Protein AF-A0A6H5GZQ4-F1 (afdb_monomer_lite)

Foldseek 3Di:
DVLVVPDPAQVSSLVVVFPPQPQPPFDWDWGWDADPPGQIWIKIWTDHVPDIDIDTCSVVCVVLVHDDDDPDDPDPVVCVVVVLVVDPVNVVVCVLCVVVVVLCSVQVVVDPDPVSVVQSCLPLVNLCSQWLVNVVVVVVVVVVVVVVVVVPDDDPDPDDDDDDDDDDDDDPPPPDPVVVVVVVVVVVVVVPPPRDGGGDAKDWADPDPPWIKMAGGRHWHPDPVSTPDWDAPVVPPPDPPPDDPPPDDRTRPTDIGIDDDPPPVPDPDDDPPPVVVVVVVVVVVVVVVVPPDDDDDDDDDDDDDDDDDDDDDDDDDDDDDDDDDDPPPDDDDDDDDDDDDDDPDD

Sequence (346 aa):
MAANRLATDAKEWSSYLSRCNSGTGSNAWLAVAGGSGHPIDLWMVEQVPGVSNMRNMTTYWKEKGHLIVCGIPHSKEVWRQNGFLDKPFAKKAIEYVEPMIQTLREKVDDVDSLEALHSLMRDPLLVQKSRSDLQREIASHLAEMKNNTEKRTDPLDNSLDKENSVGIFQKPPLEGKSSQKIKDALVGLRKRSKKVHSGLIDLKIADDFRAFKGVAGPLYTEDAKKAIPPFSWSDIVDDATSNFHIGHPETWDFSLFQPTWVCASLCSCASPRSSYIKLLDNVWATLTGMFQEHDADGYATPKKHKKHKHKKHKKKKEVDVVSVIDPSKIKSTMVSSSTSVGNIEV

Organism: NCBI:txid355587

Radius of gyration: 31.32 Å; chains: 1; bounding box: 70×78×97 Å

Secondary structure (DSSP, 8-state):
-HHHHH-SSHHHHHHHHHTT--S-S--EEEEEEEETTEEEEEEEEEEETTEEEEEE-HHHHHHHS-----SS-S-HHHHHHTT-TT-HHHHHHHHHHHHHHHHHHHHGGG--SHHHHHHHHT-HHHHHHHBHHHHHHHHHHHHHHHHHHHTT-----------------PPPP---HHHHHHHHHHHHHHTT------B--EEEE-SSSS--EEEESS-----TTS-PPPEEGGG--S-TTS---TTS-SEE-PPPB-------TTS----TTSHHHHHHHHHHHHHHHTTSS-------PPPPPPPPPPPP-----------PPPGGG-----------------

Structure (mmCIF, N/CA/C/O backbone):
data_AF-A0A6H5GZQ4-F1
#
_entry.id   AF-A0A6H5GZQ4-F1
#
loop_
_atom_site.group_PDB
_atom_site.id
_atom_site.type_symbol
_atom_site.label_atom_id
_atom_site.label_alt_id
_atom_site.label_comp_id
_atom_site.label_asym_id
_atom_site.label_entity_id
_atom_site.label_seq_id
_atom_site.pdbx_PDB_ins_code
_atom_site.Cartn_x
_atom_site.Cartn_y
_atom_site.Cartn_z
_atom_site.occupancy
_atom_site.B_iso_or_equiv
_atom_site.auth_seq_id
_atom_site.auth_comp_id
_atom_site.auth_asym_id
_atom_site.auth_atom_id
_atom_site.pdbx_PDB_model_num
ATOM 1 N N . MET A 1 1 ? 3.237 -7.672 15.329 1.00 92.56 1 MET A N 1
ATOM 2 C CA . MET A 1 1 ? 2.796 -8.936 15.971 1.00 92.56 1 MET A CA 1
ATOM 3 C C . MET A 1 1 ? 2.169 -8.730 17.342 1.00 92.56 1 MET A C 1
ATOM 5 O O . MET A 1 1 ? 1.017 -9.105 17.485 1.00 92.56 1 MET A O 1
ATOM 9 N N . ALA A 1 2 ? 2.866 -8.153 18.332 1.00 96.38 2 ALA A N 1
ATOM 10 C CA . ALA A 1 2 ? 2.287 -7.940 19.668 1.00 96.38 2 ALA A CA 1
ATOM 11 C C . ALA A 1 2 ? 0.983 -7.118 19.621 1.00 96.38 2 ALA A C 1
ATOM 13 O O . ALA A 1 2 ? -0.031 -7.578 20.132 1.00 96.38 2 ALA A O 1
ATOM 14 N N . ALA A 1 3 ? 0.979 -5.985 18.906 1.00 97.19 3 ALA A N 1
ATOM 15 C CA . ALA A 1 3 ? -0.227 -5.179 18.686 1.00 97.19 3 ALA A CA 1
ATOM 16 C C . ALA A 1 3 ? -1.389 -6.001 18.089 1.00 97.19 3 ALA A C 1
ATOM 18 O O . ALA A 1 3 ? -2.476 -5.990 18.649 1.00 97.19 3 ALA A O 1
ATOM 19 N N . ASN A 1 4 ? -1.144 -6.806 17.041 1.00 96.19 4 ASN A N 1
ATOM 20 C CA . ASN A 1 4 ? -2.166 -7.675 16.424 1.00 96.19 4 ASN A CA 1
ATOM 21 C C . ASN A 1 4 ? -2.770 -8.708 17.392 1.00 96.19 4 ASN A C 1
ATOM 23 O O . ASN A 1 4 ? -3.853 -9.209 17.124 1.00 96.19 4 ASN A O 1
ATOM 27 N N . ARG A 1 5 ? -2.050 -9.097 18.453 1.00 96.88 5 ARG A N 1
ATOM 28 C CA . ARG A 1 5 ? -2.513 -10.109 19.418 1.00 96.88 5 ARG A CA 1
ATOM 29 C C . ARG A 1 5 ? -3.203 -9.513 20.639 1.00 96.88 5 ARG A C 1
ATOM 31 O O . ARG A 1 5 ? -4.013 -10.198 21.245 1.00 96.88 5 ARG A O 1
ATOM 38 N N . LEU A 1 6 ? -2.807 -8.30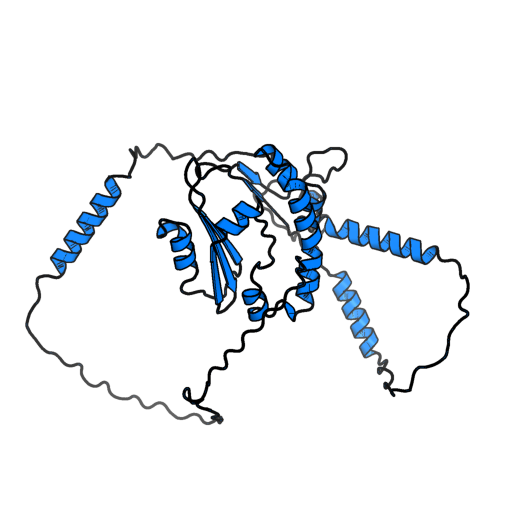7 21.038 1.00 97.06 6 LEU A N 1
ATOM 39 C CA . LEU A 1 6 ? -3.246 -7.686 22.289 1.00 97.06 6 LEU A CA 1
ATOM 40 C C . LEU A 1 6 ? -4.382 -6.687 22.089 1.00 97.06 6 LEU A C 1
ATOM 42 O O . LEU A 1 6 ? -5.149 -6.466 23.016 1.00 97.06 6 LEU A O 1
ATOM 46 N N . ALA A 1 7 ? -4.459 -6.060 20.918 1.00 97.12 7 ALA A N 1
ATOM 47 C CA . ALA A 1 7 ? -5.455 -5.038 20.649 1.00 97.12 7 ALA A CA 1
ATOM 48 C C . ALA A 1 7 ? -6.856 -5.628 20.516 1.00 97.12 7 ALA A C 1
ATOM 50 O O . ALA A 1 7 ? -7.048 -6.626 19.818 1.00 97.12 7 ALA A O 1
ATOM 51 N N . THR A 1 8 ? -7.828 -4.961 21.129 1.00 94.56 8 THR A N 1
ATOM 52 C CA . THR A 1 8 ? -9.252 -5.259 20.944 1.00 94.56 8 THR A CA 1
ATOM 53 C C . THR A 1 8 ? -9.924 -4.322 19.939 1.00 94.56 8 THR A C 1
ATOM 55 O O . THR A 1 8 ? -10.962 -4.672 19.380 1.00 94.56 8 THR A O 1
ATOM 58 N N . ASP A 1 9 ? -9.299 -3.179 19.639 1.00 94.56 9 ASP A N 1
ATOM 59 C CA . ASP A 1 9 ? -9.741 -2.213 18.633 1.00 94.56 9 ASP A CA 1
ATOM 60 C C . ASP A 1 9 ? -8.559 -1.537 17.895 1.00 94.56 9 ASP A C 1
ATOM 62 O O . ASP A 1 9 ? -7.380 -1.784 18.180 1.00 94.56 9 ASP A O 1
ATOM 66 N N . ALA A 1 10 ? -8.869 -0.689 16.906 1.00 96.50 10 ALA A N 1
ATOM 67 C CA . ALA A 1 10 ? -7.863 -0.000 16.096 1.00 96.50 10 ALA A CA 1
ATOM 68 C C . ALA A 1 10 ? -7.027 1.009 16.908 1.00 96.50 10 ALA A C 1
ATOM 70 O O . ALA A 1 10 ? -5.823 1.144 16.673 1.00 96.50 10 ALA A O 1
ATOM 71 N N . LYS A 1 11 ? -7.626 1.674 17.903 1.00 97.38 11 LYS A N 1
ATOM 72 C CA . LYS A 1 11 ? -6.949 2.647 18.768 1.00 97.38 11 LYS A CA 1
ATOM 73 C C . LYS A 1 11 ? -5.931 1.975 19.686 1.00 97.38 11 LYS A C 1
ATOM 75 O O . LYS A 1 11 ? -4.796 2.442 19.796 1.00 97.38 11 LYS A O 1
ATOM 80 N N . GLU A 1 12 ? -6.313 0.887 20.346 1.00 97.94 12 GLU A N 1
ATOM 81 C CA . GLU A 1 12 ? -5.428 0.067 21.168 1.00 97.94 12 GLU A CA 1
ATOM 82 C C . GLU A 1 12 ? -4.299 -0.513 20.329 1.00 97.94 12 GLU A C 1
ATOM 84 O O . GLU A 1 12 ? -3.137 -0.447 20.736 1.00 97.94 12 GLU A O 1
ATOM 89 N N . TRP A 1 13 ? -4.611 -1.002 19.124 1.00 98.00 13 TRP A N 1
ATOM 90 C CA . TRP A 1 13 ? -3.603 -1.479 18.185 1.00 98.00 13 TRP A CA 1
ATOM 91 C C . TRP A 1 13 ? -2.567 -0.402 17.889 1.00 98.00 13 TRP A C 1
ATOM 93 O O . TRP A 1 13 ? -1.363 -0.637 18.027 1.00 98.00 13 TRP A O 1
ATOM 103 N N . SER A 1 14 ? -3.029 0.802 17.551 1.00 98.00 14 SER A N 1
ATOM 104 C CA . SER A 1 14 ? -2.154 1.933 17.277 1.00 98.00 14 SER A CA 1
ATOM 105 C C . SER A 1 14 ? -1.347 2.364 18.505 1.00 98.00 14 SER A C 1
ATOM 107 O O . SER A 1 14 ? -0.162 2.689 18.377 1.00 98.00 14 SER A O 1
ATOM 109 N N . SER A 1 15 ? -1.938 2.301 19.703 1.00 98.00 15 SER A N 1
ATOM 110 C CA . SER A 1 15 ? -1.241 2.560 20.965 1.00 98.00 15 SER A CA 1
ATOM 111 C C . SER A 1 15 ? -0.128 1.542 21.205 1.00 98.00 15 SER A C 1
ATOM 113 O O . SER A 1 15 ? 1.008 1.933 21.473 1.00 98.00 15 SER A O 1
ATOM 115 N N . TYR A 1 16 ? -0.415 0.244 21.070 1.00 97.81 16 TYR A N 1
ATOM 116 C CA . TYR A 1 16 ? 0.570 -0.817 21.260 1.00 97.81 16 TYR A CA 1
ATOM 117 C C . TYR A 1 16 ? 1.687 -0.765 20.225 1.00 97.81 16 TYR A C 1
ATOM 119 O O . TYR A 1 16 ? 2.847 -0.922 20.598 1.00 97.81 16 TYR A O 1
ATOM 127 N N . LEU A 1 17 ? 1.367 -0.510 18.954 1.00 97.00 17 LEU A N 1
ATOM 128 C CA . LEU A 1 17 ? 2.374 -0.370 17.902 1.00 97.00 17 LEU A CA 1
ATOM 129 C C . LEU A 1 17 ? 3.304 0.828 18.155 1.00 97.00 17 LEU A C 1
ATOM 131 O O . LEU A 1 17 ? 4.499 0.763 17.875 1.00 97.00 17 LEU A O 1
ATOM 135 N N . SER A 1 18 ? 2.764 1.920 18.699 1.00 96.50 18 SER A N 1
ATOM 136 C CA . SER A 1 18 ? 3.526 3.148 18.944 1.00 96.50 18 SER A CA 1
ATOM 137 C C . SER A 1 18 ? 4.513 3.034 20.111 1.00 96.50 18 SER A C 1
ATOM 139 O O . SER A 1 18 ? 5.431 3.856 20.201 1.00 96.50 18 SER A O 1
ATOM 141 N N . ARG A 1 19 ? 4.349 2.038 20.997 1.00 95.69 19 ARG A N 1
ATOM 142 C CA . ARG A 1 19 ? 5.239 1.794 22.145 1.00 95.69 19 ARG A CA 1
ATOM 143 C C . ARG A 1 19 ? 6.581 1.236 21.686 1.00 95.69 19 ARG A C 1
ATOM 145 O O . ARG A 1 19 ? 6.642 0.401 20.793 1.00 95.69 19 ARG A O 1
ATOM 152 N N . CYS A 1 20 ? 7.651 1.655 22.364 1.00 94.00 20 CYS A N 1
ATOM 153 C CA . CYS A 1 20 ? 9.005 1.129 22.157 1.00 94.00 20 CYS A CA 1
ATOM 154 C C . CYS A 1 20 ? 9.448 1.144 20.682 1.00 94.00 20 CYS A C 1
ATOM 156 O O . CYS A 1 20 ? 10.087 0.202 20.217 1.00 94.00 20 CYS A O 1
ATOM 158 N N . ASN A 1 21 ? 9.096 2.208 19.951 1.00 95.00 21 ASN A N 1
ATOM 159 C CA . ASN A 1 21 ? 9.500 2.402 18.563 1.00 95.00 21 ASN A CA 1
ATOM 160 C C . ASN A 1 21 ? 11.027 2.278 18.429 1.00 95.00 21 ASN A C 1
ATOM 162 O O . ASN A 1 21 ? 11.777 3.084 18.982 1.00 95.00 21 ASN A O 1
ATOM 166 N N . SER A 1 22 ? 11.475 1.269 17.684 1.00 95.12 22 SER A N 1
ATOM 167 C CA . SER A 1 22 ? 12.893 0.987 17.446 1.00 95.12 22 SER A CA 1
ATOM 168 C C . SER A 1 22 ? 13.553 1.981 16.491 1.00 95.12 22 SER A C 1
ATOM 170 O O . SER A 1 22 ? 14.777 2.013 16.389 1.00 95.12 22 SER A O 1
ATOM 172 N N . GLY A 1 23 ? 12.760 2.744 15.735 1.00 92.06 23 GLY A N 1
ATOM 173 C CA . GLY A 1 23 ? 13.229 3.540 14.607 1.00 92.06 23 GLY A CA 1
ATOM 174 C C . GLY A 1 23 ? 13.624 2.716 13.382 1.00 92.06 23 GLY A C 1
ATOM 175 O O . GLY A 1 23 ? 14.199 3.262 12.445 1.00 92.06 23 GLY A O 1
ATOM 176 N N . THR A 1 24 ? 13.333 1.415 13.362 1.00 92.19 24 THR A N 1
ATOM 177 C CA . THR A 1 24 ? 13.614 0.528 12.227 1.00 92.19 24 THR A CA 1
ATOM 178 C C . THR A 1 24 ? 12.317 0.143 11.521 1.00 92.19 24 THR A C 1
ATOM 180 O O . THR A 1 24 ? 11.279 0.008 12.159 1.00 92.19 24 THR A O 1
ATOM 183 N N . GLY A 1 25 ? 12.359 -0.021 10.194 1.00 83.75 25 GLY A N 1
ATOM 184 C CA . GLY A 1 25 ? 11.157 -0.353 9.417 1.00 83.75 25 GLY A CA 1
ATOM 185 C C . GLY A 1 25 ? 10.102 0.759 9.437 1.00 83.75 25 GLY A C 1
ATOM 186 O O . GLY A 1 25 ? 8.930 0.493 9.690 1.00 83.75 25 GLY A O 1
ATOM 187 N N . SER A 1 26 ? 10.531 2.005 9.215 1.00 92.38 26 SER A N 1
ATOM 188 C CA . SER A 1 26 ? 9.656 3.178 9.156 1.00 92.38 26 SER A CA 1
ATOM 189 C C . SER A 1 26 ? 8.544 3.008 8.127 1.00 92.38 26 SER A C 1
ATOM 191 O O . SER A 1 26 ? 8.821 2.911 6.935 1.00 92.38 26 SER A O 1
ATOM 193 N N . ASN A 1 27 ? 7.299 3.000 8.596 1.00 94.69 27 ASN A N 1
ATOM 194 C CA . ASN A 1 27 ? 6.111 2.735 7.794 1.00 94.69 27 ASN A CA 1
ATOM 195 C C . ASN A 1 27 ? 4.954 3.646 8.223 1.00 94.69 27 ASN A C 1
ATOM 197 O O . ASN A 1 27 ? 4.926 4.147 9.352 1.00 94.69 27 ASN A O 1
ATOM 201 N N . ALA A 1 28 ? 3.988 3.811 7.320 1.00 95.62 28 ALA A N 1
ATOM 202 C CA . ALA A 1 28 ? 2.648 4.287 7.632 1.00 95.62 28 ALA A CA 1
ATOM 203 C C . ALA A 1 28 ? 1.729 3.066 7.745 1.00 95.62 28 ALA A C 1
ATOM 205 O O . ALA A 1 28 ? 1.434 2.400 6.755 1.00 95.62 28 ALA A O 1
ATOM 206 N N . TRP A 1 29 ? 1.324 2.743 8.965 1.00 96.88 29 TRP A N 1
ATOM 207 C CA . TRP A 1 29 ? 0.450 1.621 9.260 1.00 96.88 29 TRP A CA 1
ATOM 208 C C . TRP A 1 29 ? -0.997 2.080 9.345 1.00 96.88 29 TRP A C 1
ATOM 210 O O . TRP A 1 29 ? -1.273 3.117 9.946 1.00 96.88 29 TRP A O 1
ATOM 220 N N . LEU A 1 30 ? -1.911 1.277 8.809 1.00 97.06 30 LEU A N 1
ATOM 221 C CA . LEU A 1 30 ? -3.348 1.471 8.954 1.00 97.06 30 LEU A CA 1
ATOM 222 C C . LEU A 1 30 ? -3.929 0.355 9.818 1.00 97.06 30 LEU A C 1
ATOM 224 O O . LEU A 1 30 ? -3.644 -0.820 9.593 1.00 97.06 30 LEU A O 1
ATOM 228 N N . ALA A 1 31 ? -4.756 0.734 10.784 1.00 96.31 31 ALA A N 1
ATOM 229 C CA . ALA A 1 31 ? -5.608 -0.175 11.529 1.00 96.31 31 ALA A CA 1
ATOM 230 C C . ALA A 1 31 ? -7.060 0.162 11.209 1.00 96.31 31 ALA A C 1
ATOM 232 O O . ALA A 1 31 ? -7.513 1.276 11.471 1.00 96.31 31 ALA A O 1
ATOM 233 N N . VAL A 1 32 ? -7.765 -0.806 10.633 1.00 94.06 32 VAL A N 1
ATOM 234 C CA . VAL A 1 32 ? -9.195 -0.712 10.339 1.00 94.06 32 VAL A CA 1
ATOM 235 C C . VAL A 1 32 ? -9.909 -1.684 11.269 1.00 94.06 32 VAL A C 1
ATOM 237 O O . VAL A 1 32 ? -9.581 -2.869 11.285 1.00 94.06 32 VAL A O 1
ATOM 240 N N . ALA A 1 33 ? -10.858 -1.187 12.052 1.00 91.38 33 ALA A N 1
ATOM 241 C CA . ALA A 1 33 ? -11.773 -1.990 12.855 1.00 91.38 33 ALA A CA 1
ATOM 242 C C . ALA A 1 33 ? -13.225 -1.640 12.487 1.00 91.38 33 ALA A C 1
ATOM 244 O O . ALA A 1 33 ? -13.493 -0.555 11.973 1.00 91.38 33 ALA A O 1
ATOM 245 N N . GLY A 1 34 ? -14.168 -2.549 12.745 1.00 86.00 34 GLY A N 1
ATOM 246 C CA . GLY A 1 34 ? -15.593 -2.359 12.435 1.00 86.00 34 GLY A CA 1
ATOM 247 C C . GLY A 1 34 ? -16.063 -3.192 11.240 1.00 86.00 34 GLY A C 1
ATOM 248 O O . GLY A 1 34 ? -15.688 -4.354 11.131 1.00 86.00 34 GLY A O 1
ATOM 249 N N . GLY A 1 35 ? -16.904 -2.623 10.368 1.00 74.06 35 GLY A N 1
ATOM 250 C CA . GLY A 1 35 ? -17.407 -3.275 9.148 1.00 74.06 35 GLY A CA 1
ATOM 251 C C . GLY A 1 35 ? -18.588 -4.232 9.366 1.00 74.06 35 GLY A C 1
ATOM 252 O O . GLY A 1 35 ? -19.000 -4.489 10.495 1.00 74.06 35 GLY A O 1
ATOM 253 N N . SER A 1 36 ? -19.179 -4.729 8.269 1.00 68.50 36 SER A N 1
ATOM 254 C CA . SER A 1 36 ? -20.341 -5.648 8.287 1.00 68.50 36 SER A CA 1
ATOM 255 C C . SER A 1 36 ? -21.507 -5.176 9.182 1.00 68.50 36 SER A C 1
ATOM 257 O O . SER A 1 36 ? -22.034 -5.943 9.985 1.00 68.50 36 SER A O 1
ATOM 259 N N . GLY A 1 37 ? -21.890 -3.899 9.075 1.00 73.06 37 GLY A N 1
ATOM 260 C CA . GLY A 1 37 ? -22.977 -3.298 9.865 1.00 73.06 37 GLY A CA 1
ATOM 261 C C . GLY A 1 37 ? -22.534 -2.540 11.123 1.00 73.06 37 GLY A C 1
ATOM 262 O O . GLY A 1 37 ? -23.365 -1.899 11.762 1.00 73.06 37 GLY A O 1
ATOM 263 N N . HIS A 1 38 ? -21.240 -2.545 11.459 1.00 81.25 38 HIS A N 1
ATOM 264 C CA . HIS A 1 38 ? -20.679 -1.711 12.525 1.00 81.25 38 HIS A CA 1
ATOM 265 C C . HIS A 1 38 ? -19.947 -0.478 11.974 1.00 81.25 38 HIS A C 1
ATOM 267 O O . HIS A 1 38 ? -19.333 -0.562 10.904 1.00 81.25 38 HIS A O 1
ATOM 273 N N . PRO A 1 39 ? -19.956 0.660 12.703 1.00 88.44 39 PRO A N 1
ATOM 274 C CA . PRO A 1 39 ? -19.167 1.828 12.335 1.00 88.44 39 PRO A CA 1
ATOM 275 C C . PRO A 1 39 ? -17.692 1.467 12.158 1.00 88.44 39 PRO A C 1
ATOM 277 O O . PRO A 1 39 ? -17.110 0.789 13.002 1.00 88.44 39 PRO A O 1
ATOM 280 N N . ILE A 1 40 ? -17.097 1.930 11.061 1.00 91.06 40 ILE A N 1
ATOM 281 C CA . ILE A 1 40 ? -15.661 1.787 10.822 1.00 91.06 40 ILE A CA 1
ATOM 282 C C . ILE A 1 40 ? -14.903 2.765 11.725 1.00 91.06 40 ILE A C 1
ATOM 284 O O . ILE A 1 40 ? -15.249 3.949 11.781 1.00 91.06 40 ILE A O 1
ATOM 288 N N . ASP A 1 41 ? -13.874 2.252 12.398 1.00 93.69 41 ASP A N 1
ATOM 289 C CA . ASP A 1 41 ? -12.857 3.014 13.120 1.00 93.69 41 ASP A CA 1
ATOM 290 C C . ASP A 1 41 ? -11.507 2.811 12.425 1.00 93.69 41 ASP A C 1
ATOM 292 O O . ASP A 1 41 ? -11.000 1.692 12.312 1.00 93.69 41 ASP A O 1
ATOM 296 N N . LEU A 1 42 ? -10.951 3.907 11.916 1.00 96.38 42 LEU A N 1
ATOM 297 C CA . LEU A 1 42 ? -9.735 3.924 11.117 1.00 96.38 42 LEU A CA 1
ATOM 298 C C . LEU A 1 42 ? -8.657 4.737 11.825 1.00 96.38 42 LEU A C 1
ATOM 300 O O . LEU A 1 42 ? -8.817 5.935 12.069 1.00 96.38 42 LEU A O 1
ATOM 304 N N . TRP A 1 43 ? -7.522 4.098 12.087 1.00 97.94 43 TRP A N 1
ATOM 305 C CA . TRP A 1 43 ? -6.352 4.729 12.686 1.00 97.94 43 TRP A CA 1
ATOM 306 C C . TRP A 1 43 ? -5.124 4.583 11.800 1.00 97.94 43 TRP A C 1
ATOM 308 O O . TRP A 1 43 ? -4.922 3.560 11.147 1.00 97.94 43 TRP A O 1
ATOM 318 N N . MET A 1 44 ? -4.281 5.613 11.807 1.00 98.06 44 MET A N 1
ATOM 319 C CA . MET A 1 44 ? -2.982 5.618 11.145 1.00 98.06 44 MET A CA 1
ATOM 320 C C . MET A 1 44 ? -1.870 5.796 12.176 1.00 98.06 44 MET A C 1
ATOM 322 O O . MET A 1 44 ? -1.968 6.658 13.052 1.00 98.06 44 MET A O 1
ATOM 326 N N . VAL A 1 45 ? -0.792 5.024 12.038 1.00 97.75 45 VAL A N 1
ATOM 327 C CA . VAL A 1 45 ? 0.455 5.205 12.792 1.00 97.75 45 VAL A CA 1
ATOM 328 C C . VAL A 1 45 ? 1.610 5.366 11.822 1.00 97.75 45 VAL A C 1
ATOM 330 O O . VAL A 1 45 ? 1.942 4.447 11.082 1.00 97.75 45 VAL A O 1
ATOM 333 N N . GLU A 1 46 ? 2.266 6.514 11.860 1.00 97.31 46 GLU A N 1
ATOM 334 C CA . GLU A 1 46 ? 3.485 6.763 11.096 1.00 97.31 46 GLU A CA 1
ATOM 335 C C . GLU A 1 46 ? 4.685 6.708 12.027 1.00 97.31 46 GLU A C 1
ATOM 337 O O . GLU A 1 46 ? 4.715 7.404 13.044 1.00 97.31 46 GLU A O 1
ATOM 342 N N . GLN A 1 47 ? 5.677 5.887 11.688 1.00 95.19 47 GLN A N 1
ATOM 343 C CA . GLN A 1 47 ? 6.862 5.702 12.522 1.00 95.19 47 GLN A CA 1
ATOM 344 C C . GLN A 1 47 ? 8.132 6.092 11.781 1.00 95.19 47 GLN A C 1
ATOM 346 O O . GLN A 1 47 ? 8.415 5.601 10.692 1.00 95.19 47 GLN A O 1
ATOM 351 N N . VAL A 1 48 ? 8.934 6.932 12.424 1.00 93.44 48 VAL A N 1
ATOM 352 C CA . VAL A 1 48 ? 10.318 7.256 12.054 1.00 93.44 48 VAL A CA 1
ATOM 353 C C . VAL A 1 48 ? 11.197 7.139 13.308 1.00 93.44 48 VAL A C 1
ATOM 355 O O . VAL A 1 48 ? 10.654 6.997 14.409 1.00 93.44 48 VAL A O 1
ATOM 358 N N . PRO A 1 49 ? 12.540 7.136 13.203 1.00 93.06 49 PRO A N 1
ATOM 359 C CA . PRO A 1 49 ? 13.398 7.096 14.384 1.00 93.06 49 PRO A CA 1
ATOM 360 C C . PRO A 1 49 ? 13.018 8.142 15.436 1.00 93.06 49 PRO A C 1
ATOM 362 O O . PRO A 1 49 ? 12.989 9.336 15.155 1.00 93.06 49 PRO A O 1
ATOM 365 N N . GLY A 1 50 ? 12.713 7.666 16.647 1.00 91.00 50 GLY A N 1
ATOM 366 C CA . GLY A 1 50 ? 12.362 8.496 17.801 1.00 91.00 50 GLY A CA 1
ATOM 367 C C . GLY A 1 50 ? 10.911 8.979 17.857 1.00 91.00 50 GLY A C 1
ATOM 368 O O . GLY A 1 50 ? 10.545 9.622 18.837 1.00 91.00 50 GLY A O 1
ATOM 369 N N . VAL A 1 51 ? 10.080 8.698 16.844 1.00 93.19 51 VAL A N 1
ATOM 370 C CA . VAL A 1 51 ? 8.745 9.307 16.733 1.00 93.19 51 VAL A CA 1
ATOM 371 C C . VAL A 1 51 ? 7.727 8.314 16.182 1.00 93.19 51 VAL A C 1
ATOM 373 O O . VAL A 1 51 ? 7.898 7.756 15.100 1.00 93.19 51 VAL A O 1
ATOM 376 N N . SER A 1 52 ? 6.637 8.134 16.926 1.00 96.31 52 SER A N 1
ATOM 377 C CA . SER A 1 52 ? 5.409 7.492 16.456 1.00 96.31 52 SER A CA 1
ATOM 378 C C . SER A 1 52 ? 4.291 8.530 16.450 1.00 96.31 52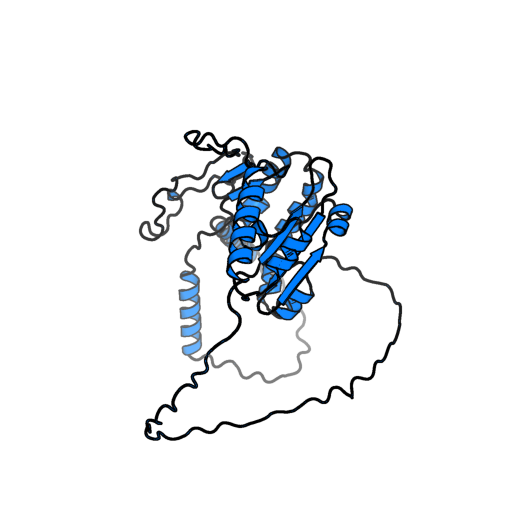 SER A C 1
ATOM 380 O O . SER A 1 52 ? 3.940 9.060 17.504 1.00 96.31 52 SER A O 1
ATOM 382 N N . ASN A 1 53 ? 3.727 8.822 15.283 1.00 96.56 53 ASN A N 1
ATOM 383 C CA . ASN A 1 53 ? 2.598 9.730 15.142 1.00 96.56 53 ASN A CA 1
ATOM 384 C C . ASN A 1 53 ? 1.319 8.930 14.877 1.00 96.56 53 ASN A C 1
ATOM 386 O O . ASN A 1 53 ? 1.140 8.385 13.790 1.00 96.56 53 ASN A O 1
ATOM 390 N N . MET A 1 54 ? 0.443 8.862 15.877 1.00 96.75 54 MET A N 1
ATOM 391 C CA . MET A 1 54 ? -0.823 8.132 15.828 1.00 96.75 54 MET A CA 1
ATOM 392 C C . MET A 1 54 ? -1.993 9.102 15.643 1.00 96.75 54 MET A C 1
ATOM 394 O O . MET A 1 54 ? -2.115 10.065 16.400 1.00 96.75 54 MET A O 1
ATOM 398 N N . ARG A 1 55 ? -2.877 8.843 14.673 1.00 97.44 55 ARG A N 1
ATOM 399 C CA . ARG A 1 55 ? -4.031 9.701 14.356 1.00 97.44 55 ARG A CA 1
ATOM 400 C C . ARG A 1 55 ? -5.278 8.879 14.040 1.00 97.44 55 ARG A C 1
ATOM 402 O O . ARG A 1 55 ? -5.188 7.870 13.346 1.00 97.44 55 ARG A O 1
ATOM 409 N N . ASN A 1 56 ? -6.437 9.344 14.509 1.00 97.62 56 ASN A N 1
ATOM 410 C CA . ASN A 1 56 ? -7.726 8.835 14.045 1.00 97.62 56 ASN A CA 1
ATOM 411 C C . ASN A 1 56 ? -8.033 9.471 12.680 1.00 97.62 56 ASN A C 1
ATOM 413 O O . ASN A 1 56 ? -8.061 10.695 12.559 1.00 97.62 56 ASN A O 1
ATOM 417 N N . MET A 1 57 ? -8.228 8.636 11.666 1.00 97.69 57 MET A N 1
ATOM 418 C CA . MET A 1 57 ? -8.474 9.032 10.278 1.00 97.69 57 MET A CA 1
ATOM 419 C C . MET A 1 57 ? -9.932 8.805 9.858 1.00 97.69 57 MET A C 1
ATOM 421 O O . MET A 1 57 ? -10.269 9.013 8.698 1.00 97.69 57 MET A O 1
ATOM 425 N N . THR A 1 58 ? -10.806 8.397 10.782 1.00 96.50 58 THR A N 1
ATOM 426 C CA . THR A 1 58 ? -12.196 8.015 10.496 1.00 96.50 58 THR A CA 1
ATOM 427 C C . THR A 1 58 ? -12.988 9.146 9.852 1.00 96.50 58 THR A C 1
ATOM 429 O O . THR A 1 58 ? -13.635 8.926 8.834 1.00 96.50 58 THR A O 1
ATOM 432 N N . THR A 1 59 ? -12.939 10.356 10.418 1.00 96.12 59 THR A N 1
ATOM 433 C CA . THR A 1 59 ? -13.668 11.512 9.870 1.00 96.12 59 THR A CA 1
ATOM 434 C C . THR A 1 59 ? -13.143 11.888 8.489 1.00 96.12 59 THR A C 1
ATOM 436 O O . THR A 1 59 ? -13.925 11.999 7.555 1.00 96.12 59 THR A O 1
ATOM 439 N N . TYR A 1 60 ? -11.818 11.976 8.342 1.00 95.62 60 TYR A N 1
ATOM 440 C CA . TYR A 1 60 ? -11.172 12.282 7.064 1.00 95.62 60 TYR A CA 1
ATOM 441 C C . TYR A 1 60 ? -11.568 11.283 5.968 1.00 95.62 60 TYR A C 1
ATOM 443 O O . TYR A 1 60 ? -11.955 11.680 4.874 1.00 95.62 60 TYR A O 1
ATOM 451 N N . TRP A 1 61 ? -11.514 9.984 6.274 1.00 94.94 61 TRP A N 1
ATOM 452 C CA . TRP A 1 61 ? -11.895 8.932 5.336 1.00 94.94 61 TRP A CA 1
ATOM 453 C C . TRP A 1 61 ? -13.383 8.998 4.966 1.00 94.94 61 TRP A C 1
ATOM 455 O O . TRP A 1 61 ? -13.713 8.878 3.791 1.00 94.94 61 TRP A O 1
ATOM 465 N N . LYS A 1 62 ? -14.278 9.255 5.930 1.00 94.12 62 LYS A N 1
ATOM 466 C CA . LYS A 1 62 ? -15.718 9.419 5.659 1.00 94.12 62 LYS A CA 1
ATOM 467 C C . LYS A 1 62 ? -16.017 10.616 4.761 1.00 94.12 62 LYS A C 1
ATOM 469 O O . LYS A 1 62 ? -16.901 10.527 3.921 1.00 94.12 62 LYS A O 1
ATOM 474 N N . GLU A 1 63 ? -15.307 11.723 4.951 1.00 95.38 63 GLU A N 1
ATOM 475 C CA . GLU A 1 63 ? -15.496 12.944 4.163 1.00 95.38 63 GLU A CA 1
ATOM 476 C C . GLU A 1 63 ? -14.944 12.811 2.741 1.00 95.38 63 GLU A C 1
ATOM 478 O O . GLU A 1 63 ? -15.567 13.290 1.798 1.00 95.38 63 GLU A O 1
ATOM 483 N N . LYS A 1 64 ? -13.780 12.170 2.576 1.00 94.25 64 LYS A N 1
ATOM 484 C CA . LYS A 1 64 ? -13.132 12.003 1.266 1.00 94.25 64 LYS A CA 1
ATOM 485 C C . LYS A 1 64 ? -13.613 10.762 0.502 1.00 94.25 64 LYS A C 1
ATOM 487 O O . LYS A 1 64 ? -13.335 10.654 -0.683 1.00 94.25 64 LYS A O 1
ATOM 492 N N . GLY A 1 65 ? -14.266 9.807 1.163 1.00 93.25 65 GLY A N 1
ATOM 493 C CA . GLY A 1 65 ? -14.695 8.522 0.589 1.00 93.25 65 GLY A CA 1
ATOM 494 C C . GLY A 1 65 ? -13.574 7.483 0.448 1.00 93.25 65 GLY A C 1
ATOM 495 O O . GLY A 1 65 ? -13.840 6.284 0.396 1.00 93.25 65 GLY A O 1
ATOM 496 N N . HIS A 1 66 ? -12.310 7.909 0.457 1.00 93.56 66 HIS A N 1
ATOM 497 C CA . HIS A 1 66 ? -11.148 7.042 0.289 1.00 93.56 66 HIS A CA 1
ATOM 498 C C . HIS A 1 66 ? -9.949 7.506 1.131 1.00 93.56 66 HIS A C 1
ATOM 500 O O . HIS A 1 66 ? -9.887 8.634 1.620 1.00 93.56 66 HIS A O 1
ATOM 506 N N . LEU A 1 67 ? -8.972 6.613 1.307 1.00 95.00 67 LEU A N 1
ATOM 507 C CA . LEU A 1 67 ? -7.667 6.928 1.888 1.00 95.00 67 LEU A CA 1
ATOM 508 C C . LEU A 1 67 ? -6.574 6.236 1.070 1.00 95.00 67 LEU A C 1
ATOM 510 O O . LEU A 1 67 ? -6.504 5.011 1.032 1.00 95.00 67 LEU A O 1
ATOM 514 N N . ILE A 1 68 ? -5.706 7.028 0.444 1.00 94.94 68 ILE A N 1
ATOM 515 C CA . ILE A 1 68 ? -4.604 6.543 -0.393 1.00 94.94 68 ILE A CA 1
ATOM 516 C C . ILE A 1 68 ? -3.287 6.703 0.373 1.00 94.94 68 ILE A C 1
ATOM 518 O O . ILE A 1 68 ? -2.983 7.780 0.885 1.00 94.94 68 ILE A O 1
ATOM 522 N N . VAL A 1 69 ? -2.490 5.633 0.443 1.00 94.38 69 VAL A N 1
ATOM 523 C CA . VAL A 1 69 ? -1.172 5.628 1.096 1.00 94.38 69 VAL A CA 1
ATOM 524 C C . VAL A 1 69 ? -0.131 5.070 0.127 1.00 94.38 69 VAL A C 1
ATOM 526 O O . VAL A 1 69 ? -0.101 3.873 -0.140 1.00 94.38 69 VAL A O 1
ATOM 529 N N . CYS A 1 70 ? 0.748 5.936 -0.386 1.00 91.88 70 CYS A N 1
ATOM 530 C CA . CYS A 1 70 ? 1.715 5.597 -1.443 1.00 91.88 70 CYS A CA 1
ATOM 531 C C . CYS A 1 70 ? 3.177 5.835 -1.023 1.00 91.88 70 CYS A C 1
ATOM 533 O O . CYS A 1 70 ? 3.978 6.367 -1.786 1.00 91.88 70 CYS A O 1
ATOM 535 N N . GLY A 1 71 ? 3.536 5.478 0.213 1.00 88.31 71 GLY A N 1
ATOM 536 C CA . GLY A 1 71 ? 4.924 5.554 0.700 1.00 88.31 71 GLY A CA 1
ATOM 537 C C . GLY A 1 71 ? 5.417 6.957 1.075 1.00 88.31 71 GLY A C 1
ATOM 538 O O . GLY A 1 71 ? 6.552 7.101 1.528 1.00 88.31 71 GLY A O 1
ATOM 539 N N . ILE A 1 72 ? 4.571 7.981 0.949 1.00 90.19 72 ILE A N 1
ATOM 540 C CA . ILE A 1 72 ? 4.814 9.315 1.505 1.00 90.19 72 ILE A CA 1
ATOM 541 C C . ILE A 1 72 ? 4.045 9.437 2.823 1.00 90.19 72 ILE A C 1
ATOM 543 O O . ILE A 1 72 ? 2.859 9.097 2.851 1.00 90.19 72 ILE A O 1
ATOM 547 N N . PRO A 1 73 ? 4.677 9.906 3.918 1.00 91.81 73 PRO A N 1
ATOM 548 C CA . PRO A 1 73 ? 3.946 10.144 5.153 1.00 91.81 73 PRO A CA 1
ATOM 549 C C . PRO A 1 73 ? 2.846 11.187 4.921 1.00 91.81 73 PRO A C 1
ATOM 551 O O . PRO A 1 73 ? 3.055 12.191 4.254 1.00 91.81 73 PRO A O 1
ATOM 554 N N . HIS A 1 74 ? 1.685 10.991 5.512 1.00 92.94 74 HIS A N 1
ATOM 555 C CA . HIS A 1 74 ? 0.613 11.970 5.557 1.00 92.94 74 HIS A CA 1
ATOM 556 C C . HIS A 1 74 ? 0.911 13.107 6.563 1.00 92.94 74 HIS A C 1
ATOM 558 O O . HIS A 1 74 ? 0.378 14.211 6.433 1.00 92.94 74 HIS A O 1
ATOM 564 N N . SER A 1 75 ? 1.706 12.880 7.615 1.00 92.38 75 SER A N 1
ATOM 565 C CA . SER A 1 75 ? 1.955 13.906 8.643 1.00 92.38 75 SER A CA 1
ATOM 566 C C . SER A 1 75 ? 3.112 14.839 8.320 1.00 92.38 75 SER A C 1
ATOM 568 O O . SER A 1 75 ? 4.265 14.419 8.209 1.00 92.38 75 SER A O 1
ATOM 570 N N . LYS A 1 76 ? 2.823 16.145 8.349 1.00 89.62 76 LYS A N 1
ATOM 571 C CA . LYS A 1 76 ? 3.840 17.205 8.299 1.00 89.62 76 LYS A CA 1
ATOM 572 C C . LYS A 1 76 ? 4.805 17.164 9.492 1.00 89.62 76 LYS A C 1
ATOM 574 O O . LYS A 1 76 ? 5.949 17.583 9.352 1.00 89.62 76 LYS A O 1
ATOM 579 N N . GLU A 1 77 ? 4.376 16.655 10.650 1.00 89.44 77 GLU A N 1
ATOM 580 C CA . GLU A 1 77 ? 5.272 16.473 11.803 1.00 89.44 77 GLU A CA 1
ATOM 581 C C . GLU A 1 77 ? 6.347 15.435 11.488 1.00 89.44 77 GLU A C 1
ATOM 583 O O . GLU A 1 77 ? 7.538 15.684 11.666 1.00 89.44 77 GLU A O 1
ATOM 588 N N . VAL A 1 78 ? 5.923 14.304 10.921 1.00 91.38 78 VAL A N 1
ATOM 589 C CA . VAL A 1 78 ? 6.828 13.230 10.509 1.00 91.38 78 VAL A CA 1
ATOM 590 C C . VAL A 1 78 ? 7.783 13.731 9.428 1.00 91.38 78 VAL A C 1
ATOM 592 O O . VAL A 1 78 ? 8.970 13.419 9.491 1.00 91.38 78 VAL A O 1
ATOM 595 N N . TRP A 1 79 ? 7.301 14.562 8.493 1.00 90.69 79 TRP A N 1
ATOM 596 C CA . TRP A 1 79 ? 8.144 15.204 7.476 1.00 90.69 79 TRP A CA 1
ATOM 597 C C . TRP A 1 79 ? 9.216 16.109 8.074 1.00 90.69 79 TRP A C 1
ATOM 599 O O . TRP A 1 79 ? 10.341 16.151 7.576 1.00 90.69 79 TRP A O 1
ATOM 609 N N . ARG A 1 80 ? 8.876 16.863 9.124 1.00 88.69 80 ARG A N 1
ATOM 610 C CA . ARG A 1 80 ? 9.836 17.745 9.790 1.00 88.69 80 ARG A CA 1
ATOM 611 C C . ARG A 1 80 ? 10.910 16.927 10.500 1.00 88.69 80 ARG A C 1
ATOM 613 O O . ARG A 1 80 ? 12.091 17.227 10.389 1.00 88.69 80 ARG A O 1
ATOM 620 N N . GLN A 1 81 ? 10.512 15.869 11.196 1.00 86.50 81 GLN A N 1
ATOM 621 C CA . GLN A 1 81 ? 11.423 15.091 12.035 1.00 86.50 81 GLN A CA 1
ATOM 622 C C . GLN A 1 81 ? 12.343 14.161 11.245 1.00 86.50 81 GLN A C 1
ATOM 624 O O . GLN A 1 81 ? 13.502 13.988 11.611 1.00 86.50 81 GLN A O 1
ATOM 629 N N . ASN A 1 82 ? 11.874 13.585 10.136 1.00 82.62 82 ASN A N 1
ATOM 630 C CA . ASN A 1 82 ? 12.735 12.786 9.260 1.00 82.62 82 ASN A CA 1
ATOM 631 C C . ASN A 1 82 ? 13.533 13.651 8.257 1.00 82.62 82 ASN A C 1
ATOM 633 O O . ASN A 1 82 ? 14.261 13.100 7.417 1.00 82.62 82 ASN A O 1
ATOM 637 N N . GLY A 1 83 ? 13.399 14.983 8.334 1.00 81.75 83 GLY A N 1
ATOM 638 C CA . GLY A 1 83 ? 14.014 15.952 7.431 1.00 81.75 83 GLY A CA 1
ATOM 639 C C . GLY A 1 83 ? 13.593 15.750 5.978 1.00 81.75 83 GLY A C 1
ATOM 640 O O . GLY A 1 83 ? 14.416 15.924 5.087 1.00 81.75 83 GLY A O 1
ATOM 641 N N . PHE A 1 84 ? 12.369 15.282 5.720 1.00 82.31 84 PHE A N 1
ATOM 642 C CA . PHE A 1 84 ? 11.878 15.042 4.363 1.00 82.31 84 PHE A CA 1
ATOM 643 C C . PHE A 1 84 ? 11.856 16.347 3.568 1.00 82.31 84 PHE A C 1
ATOM 645 O O . PHE A 1 84 ? 12.420 16.396 2.484 1.00 82.31 84 PHE A O 1
ATOM 652 N N . LEU A 1 85 ? 11.318 17.428 4.139 1.00 78.06 85 LEU A N 1
ATOM 653 C CA . LEU A 1 85 ? 11.209 18.727 3.458 1.00 78.06 85 LEU A CA 1
ATOM 654 C C . LEU A 1 85 ? 12.556 19.303 2.995 1.00 78.06 85 LEU A C 1
ATOM 656 O O . LEU A 1 85 ? 12.620 19.941 1.948 1.00 78.06 85 LEU A O 1
ATOM 660 N N . ASP A 1 86 ? 13.631 19.030 3.731 1.00 80.06 86 ASP A N 1
ATOM 661 C CA . ASP A 1 86 ? 14.949 19.618 3.476 1.00 80.06 86 ASP A CA 1
ATOM 662 C C . ASP A 1 86 ? 15.799 18.790 2.501 1.00 80.06 86 ASP A C 1
ATOM 664 O O . ASP A 1 86 ? 16.915 19.172 2.139 1.00 80.06 86 ASP A O 1
ATOM 668 N N . LYS A 1 87 ? 15.307 17.620 2.076 1.00 78.06 87 LYS A N 1
ATOM 669 C CA . LYS A 1 87 ? 16.091 16.680 1.275 1.00 78.06 87 LYS A CA 1
ATOM 670 C C . LYS A 1 87 ? 15.758 16.805 -0.211 1.00 78.06 87 LYS A C 1
ATOM 672 O O . LYS A 1 87 ? 14.605 16.617 -0.595 1.00 78.06 87 LYS A O 1
ATOM 677 N N . PRO A 1 88 ? 16.768 16.951 -1.094 1.00 79.44 88 PRO A N 1
ATOM 678 C CA . PRO A 1 88 ? 16.560 16.948 -2.545 1.00 79.44 88 PRO A CA 1
ATOM 679 C C . PRO A 1 88 ? 15.826 15.704 -3.068 1.00 79.44 88 PRO A C 1
ATOM 681 O O . PRO A 1 88 ? 15.189 15.753 -4.118 1.00 79.44 88 PRO A O 1
ATOM 684 N N . PHE A 1 89 ? 15.902 14.580 -2.343 1.00 80.31 89 PHE A N 1
ATOM 685 C CA . PHE A 1 89 ? 15.191 13.361 -2.720 1.00 80.31 89 PHE A CA 1
ATOM 686 C C . PHE A 1 89 ? 13.674 13.467 -2.514 1.00 80.31 89 PHE A C 1
ATOM 688 O O . PHE A 1 89 ? 12.945 12.807 -3.244 1.00 80.31 89 PHE A O 1
ATOM 695 N N . ALA A 1 90 ? 13.188 14.266 -1.558 1.00 83.75 90 ALA A N 1
ATOM 696 C CA . ALA A 1 90 ? 11.768 14.303 -1.213 1.00 83.75 90 ALA A CA 1
ATOM 697 C C . ALA A 1 90 ? 10.922 14.865 -2.347 1.00 83.75 90 ALA A C 1
ATOM 699 O O . ALA A 1 90 ? 9.924 14.256 -2.719 1.00 83.75 90 ALA A O 1
ATOM 700 N N . LYS A 1 91 ? 11.389 15.948 -2.981 1.00 84.81 91 LYS A N 1
ATOM 701 C CA . LYS A 1 91 ? 10.768 16.474 -4.200 1.00 84.81 91 LYS A CA 1
ATOM 702 C C . LYS A 1 91 ? 10.655 15.387 -5.270 1.00 84.81 91 LYS A C 1
ATOM 704 O O . LYS A 1 91 ? 9.596 15.190 -5.845 1.00 84.81 91 LYS A O 1
ATOM 709 N N . LYS A 1 92 ? 11.736 14.631 -5.474 1.00 85.88 92 LYS A N 1
ATOM 710 C CA . LYS A 1 92 ? 11.797 13.549 -6.461 1.00 85.88 92 LYS A CA 1
ATOM 711 C C . LYS A 1 92 ? 10.873 12.377 -6.115 1.00 85.88 92 LYS A C 1
ATOM 713 O O . LYS A 1 92 ? 10.334 11.748 -7.015 1.00 85.88 92 LYS A O 1
ATOM 718 N N . ALA A 1 93 ? 10.707 12.076 -4.826 1.00 86.62 93 ALA A N 1
ATOM 719 C CA . ALA A 1 93 ? 9.788 11.052 -4.342 1.00 86.62 93 ALA A CA 1
ATOM 720 C C . ALA A 1 93 ? 8.326 11.477 -4.540 1.00 86.62 93 ALA A C 1
ATOM 722 O O . ALA A 1 93 ? 7.542 10.677 -5.037 1.00 86.62 93 ALA A O 1
ATOM 723 N N . ILE A 1 94 ? 7.986 12.735 -4.232 1.00 89.19 94 ILE A N 1
ATOM 724 C CA . ILE A 1 94 ? 6.663 13.320 -4.505 1.00 89.19 94 ILE A CA 1
ATOM 725 C C . ILE A 1 94 ? 6.381 13.290 -6.008 1.00 89.19 94 ILE A C 1
ATOM 727 O O . ILE A 1 94 ? 5.429 12.648 -6.426 1.00 89.19 94 ILE A O 1
ATOM 731 N N . GLU A 1 95 ? 7.262 13.863 -6.834 1.00 89.69 95 GLU A N 1
ATOM 732 C CA . GLU A 1 95 ? 7.130 13.865 -8.302 1.00 89.69 95 GLU A CA 1
ATOM 733 C C . GLU A 1 95 ? 6.981 12.447 -8.887 1.00 89.69 95 GLU A C 1
ATOM 735 O O . GLU A 1 95 ? 6.347 12.255 -9.924 1.00 89.69 95 GLU A O 1
ATOM 740 N N . TYR A 1 96 ? 7.569 11.438 -8.236 1.00 88.94 96 TYR A N 1
ATOM 741 C CA . TYR A 1 96 ? 7.446 10.047 -8.654 1.00 88.94 96 TYR A CA 1
ATOM 742 C C . TYR A 1 96 ? 6.068 9.449 -8.346 1.00 88.94 96 TYR A C 1
ATOM 744 O O . TYR A 1 96 ? 5.530 8.737 -9.198 1.00 88.94 96 TYR A O 1
ATOM 752 N N . VAL A 1 97 ? 5.508 9.711 -7.158 1.00 91.75 97 VAL A N 1
ATOM 753 C CA . VAL A 1 97 ? 4.228 9.120 -6.730 1.00 91.75 97 VAL A CA 1
ATOM 754 C C . VAL A 1 97 ? 3.004 9.931 -7.134 1.00 91.75 97 VAL A C 1
ATOM 756 O O . VAL A 1 97 ? 1.933 9.347 -7.260 1.00 91.75 97 VAL A O 1
ATOM 759 N N . GLU A 1 98 ? 3.152 11.233 -7.374 1.00 93.19 98 GLU A N 1
ATOM 760 C CA . GLU A 1 98 ? 2.046 12.145 -7.680 1.00 93.19 98 GLU A CA 1
ATOM 761 C C . GLU A 1 98 ? 1.150 11.637 -8.823 1.00 93.19 98 GLU A C 1
ATOM 763 O O . GLU A 1 98 ? -0.061 11.565 -8.632 1.00 93.19 98 GLU A O 1
ATOM 768 N N . PRO A 1 99 ? 1.687 11.156 -9.966 1.00 93.00 99 PRO A N 1
ATOM 769 C CA . PRO A 1 99 ? 0.838 10.647 -11.044 1.00 93.00 99 PRO A CA 1
ATOM 770 C C . PRO A 1 99 ? 0.030 9.404 -10.643 1.00 93.00 99 PRO A C 1
ATOM 772 O O . PRO A 1 99 ? -1.080 9.203 -11.135 1.00 93.00 99 PRO A O 1
ATOM 775 N N . MET A 1 100 ? 0.577 8.567 -9.749 1.00 94.25 100 MET A N 1
ATOM 776 C CA . MET A 1 100 ? -0.132 7.396 -9.224 1.00 94.25 100 MET A CA 1
ATOM 777 C C . MET A 1 100 ? -1.263 7.826 -8.291 1.00 94.25 100 MET A C 1
ATOM 779 O O . MET A 1 100 ? -2.377 7.330 -8.423 1.00 94.25 100 MET A O 1
ATOM 783 N N . ILE A 1 101 ? -0.994 8.772 -7.386 1.00 95.00 101 ILE A N 1
ATOM 784 C CA . ILE A 1 101 ? -2.002 9.320 -6.469 1.00 95.00 101 ILE A CA 1
ATOM 785 C C . ILE A 1 101 ? -3.127 9.986 -7.259 1.00 95.00 101 ILE A C 1
ATOM 787 O O . ILE A 1 101 ? -4.291 9.724 -6.976 1.00 95.00 101 ILE A O 1
ATOM 791 N N . GLN A 1 102 ? -2.793 10.791 -8.268 1.00 95.62 102 GLN A N 1
ATOM 792 C CA . GLN A 1 102 ? -3.781 11.463 -9.105 1.00 95.62 102 GLN A CA 1
ATOM 793 C C . GLN A 1 102 ? -4.665 10.457 -9.851 1.00 95.62 102 GLN A C 1
ATOM 795 O O . GLN A 1 102 ? -5.884 10.568 -9.805 1.00 95.62 102 GLN A O 1
ATOM 800 N N . THR A 1 103 ? -4.068 9.420 -10.443 1.00 95.31 103 THR A N 1
ATOM 801 C CA . THR A 1 103 ? -4.825 8.356 -11.126 1.00 95.31 103 THR A CA 1
ATOM 802 C C . THR A 1 103 ? -5.755 7.611 -10.173 1.00 95.31 103 THR A C 1
ATOM 804 O O . THR A 1 103 ? -6.889 7.307 -10.533 1.00 95.31 103 THR A O 1
ATOM 807 N N . LEU A 1 104 ? -5.296 7.327 -8.951 1.00 96.44 104 LEU A N 1
ATOM 808 C CA . LEU A 1 104 ? -6.133 6.708 -7.926 1.00 96.44 104 LEU A CA 1
ATOM 809 C C . LEU A 1 104 ? -7.281 7.640 -7.518 1.00 96.44 104 LEU A C 1
ATOM 811 O O . LEU A 1 104 ? -8.418 7.194 -7.492 1.00 96.44 104 LEU A O 1
ATOM 815 N N . ARG A 1 105 ? -7.014 8.925 -7.255 1.00 95.56 105 ARG A N 1
ATOM 816 C CA . ARG A 1 105 ? -8.039 9.919 -6.883 1.00 95.56 105 ARG A CA 1
ATOM 817 C C . ARG A 1 105 ? -9.104 10.092 -7.965 1.00 95.56 105 ARG A C 1
ATOM 819 O O . ARG A 1 105 ? -10.275 10.184 -7.638 1.00 95.56 105 ARG A O 1
ATOM 826 N N . GLU A 1 106 ? -8.704 10.130 -9.232 1.00 95.81 106 GLU A N 1
ATOM 827 C CA . GLU A 1 106 ? -9.626 10.331 -10.358 1.00 95.81 106 GLU A CA 1
ATOM 828 C C . GLU A 1 106 ? -10.567 9.148 -10.586 1.00 95.81 106 GLU A C 1
ATOM 830 O O . GLU A 1 106 ? -11.672 9.345 -11.075 1.00 95.81 106 GLU A O 1
ATOM 835 N N . LYS A 1 107 ? -10.121 7.928 -10.273 1.00 96.25 107 LYS A N 1
ATOM 836 C CA . LYS A 1 107 ? -10.829 6.694 -10.642 1.00 96.25 107 LYS A CA 1
ATOM 837 C C . LYS A 1 107 ? -11.409 5.928 -9.461 1.00 96.25 107 LYS A C 1
ATOM 839 O O . LYS A 1 107 ? -12.146 4.973 -9.671 1.00 96.25 107 LYS A O 1
ATOM 844 N N . VAL A 1 108 ? -11.054 6.286 -8.227 1.00 96.12 108 VAL A N 1
ATOM 845 C CA . VAL A 1 108 ? -11.546 5.587 -7.029 1.00 96.12 108 VAL A CA 1
ATOM 846 C C . VAL A 1 108 ? -13.050 5.768 -6.837 1.00 96.12 108 VAL A C 1
ATOM 848 O O . VAL A 1 108 ? -13.692 4.863 -6.317 1.00 96.12 108 VAL A O 1
ATOM 851 N N . ASP A 1 109 ? -13.621 6.881 -7.300 1.00 93.50 109 ASP A N 1
ATOM 852 C CA . ASP A 1 109 ? -15.063 7.137 -7.203 1.00 93.50 109 ASP A CA 1
ATOM 853 C C . ASP A 1 109 ? -15.890 6.182 -8.085 1.00 93.50 109 ASP A C 1
ATOM 855 O O . ASP A 1 109 ? -17.050 5.913 -7.778 1.00 93.50 109 ASP A O 1
ATOM 859 N N . ASP A 1 110 ? -15.278 5.605 -9.127 1.00 95.56 110 ASP A N 1
ATOM 860 C CA . ASP A 1 110 ? -15.888 4.588 -9.995 1.00 95.56 110 ASP A CA 1
ATOM 861 C C . ASP A 1 110 ? -15.764 3.159 -9.420 1.00 95.56 110 ASP A C 1
ATOM 863 O O . ASP A 1 110 ? -16.212 2.189 -10.035 1.00 95.56 110 ASP A O 1
ATOM 867 N N . VAL A 1 111 ? -15.122 2.988 -8.257 1.00 95.50 111 VAL A N 1
ATOM 868 C CA . VAL A 1 111 ? -14.906 1.675 -7.636 1.00 95.50 111 VAL A CA 1
ATOM 869 C C . VAL A 1 111 ? -16.083 1.308 -6.737 1.00 95.50 111 VAL A C 1
ATOM 871 O O . VAL A 1 111 ? -16.146 1.685 -5.568 1.00 95.50 111 VAL A O 1
ATOM 874 N N . ASP A 1 112 ? -16.988 0.494 -7.270 1.00 93.75 112 ASP A N 1
ATOM 875 C CA . ASP A 1 112 ? -18.182 -0.000 -6.572 1.00 93.75 112 ASP A CA 1
ATOM 876 C C . ASP A 1 112 ? -18.122 -1.495 -6.200 1.00 93.75 112 ASP A C 1
ATOM 878 O O . ASP A 1 112 ? -19.010 -2.024 -5.529 1.00 93.75 112 ASP A O 1
ATOM 882 N N . SER A 1 113 ? -17.071 -2.189 -6.634 1.00 92.75 113 SER A N 1
ATOM 883 C CA . SER A 1 113 ? -16.925 -3.639 -6.535 1.00 92.75 113 SER A CA 1
ATOM 884 C C . SER A 1 113 ? -15.460 -4.051 -6.382 1.00 92.75 113 SER A C 1
ATOM 886 O O . SER A 1 113 ? -14.531 -3.295 -6.682 1.00 92.75 113 SER A O 1
ATOM 888 N N . LEU A 1 114 ? -15.233 -5.285 -5.919 1.00 91.50 114 LEU A N 1
ATOM 889 C CA . LEU A 1 114 ? -13.885 -5.854 -5.808 1.00 91.50 114 LEU A CA 1
ATOM 890 C C . LEU A 1 114 ? -13.210 -5.970 -7.176 1.00 91.50 114 LEU A C 1
ATOM 892 O O . LEU A 1 114 ? -12.002 -5.778 -7.290 1.00 91.50 114 LEU A O 1
ATOM 896 N N . GLU A 1 115 ? -13.992 -6.282 -8.202 1.00 91.56 115 GLU A N 1
ATOM 897 C CA . GLU A 1 115 ? -13.557 -6.402 -9.586 1.00 91.56 115 GLU A CA 1
ATOM 898 C C . GLU A 1 115 ? -13.181 -5.027 -10.159 1.00 91.56 115 GLU A C 1
ATOM 900 O O . GLU A 1 115 ? -12.124 -4.899 -10.778 1.00 91.56 115 GLU A O 1
ATOM 905 N N . ALA A 1 116 ? -13.962 -3.975 -9.874 1.00 94.19 116 ALA A N 1
ATOM 906 C CA . ALA A 1 116 ? -13.597 -2.603 -10.235 1.00 94.19 116 ALA A CA 1
ATOM 907 C C . ALA A 1 116 ? -12.305 -2.152 -9.533 1.00 94.19 116 ALA A C 1
ATOM 909 O O . ALA A 1 116 ? -11.420 -1.586 -10.176 1.00 94.19 116 ALA A O 1
ATOM 910 N N . LEU A 1 117 ? -12.137 -2.471 -8.242 1.00 95.44 117 LEU A N 1
ATOM 911 C CA . LEU A 1 117 ? -10.909 -2.161 -7.503 1.00 95.44 117 LEU A CA 1
ATOM 912 C C . LEU A 1 117 ? -9.706 -2.920 -8.072 1.00 95.44 117 LEU A C 1
ATOM 914 O O . LEU A 1 117 ? -8.633 -2.350 -8.260 1.00 95.44 117 LEU A O 1
ATOM 918 N N . HIS A 1 118 ? -9.876 -4.205 -8.375 1.00 94.62 118 HIS A N 1
ATOM 919 C CA . HIS A 1 118 ? -8.849 -5.030 -9.008 1.00 94.62 118 HIS A CA 1
ATOM 920 C C . HIS A 1 118 ? -8.434 -4.468 -10.373 1.00 94.62 118 HIS A C 1
ATOM 922 O O . HIS A 1 118 ? -7.236 -4.338 -10.635 1.00 94.62 118 HIS A O 1
ATOM 928 N N . SER A 1 119 ? -9.405 -4.051 -11.189 1.00 93.94 119 SER A N 1
ATOM 929 C CA . SER A 1 119 ? -9.170 -3.389 -12.474 1.00 93.94 119 SER A CA 1
ATOM 930 C C . SER A 1 119 ? -8.443 -2.051 -12.308 1.00 93.94 119 SER A C 1
ATOM 932 O O . SER A 1 119 ? -7.492 -1.785 -13.042 1.00 93.94 119 SER A O 1
ATOM 934 N N . LEU A 1 120 ? -8.829 -1.224 -11.328 1.00 95.06 120 LEU A N 1
ATOM 935 C CA . LEU A 1 120 ? -8.143 0.036 -11.024 1.00 95.06 120 LEU A CA 1
ATOM 936 C C . LEU A 1 120 ? -6.682 -0.208 -10.643 1.00 95.06 120 LEU A C 1
ATOM 938 O O . LEU A 1 120 ? -5.790 0.454 -11.163 1.00 95.06 120 LEU A O 1
ATOM 942 N N . MET A 1 121 ? -6.411 -1.186 -9.779 1.00 95.31 121 MET A N 1
ATOM 943 C CA . MET A 1 121 ? -5.040 -1.507 -9.374 1.00 95.31 121 MET A CA 1
ATOM 944 C C . MET A 1 121 ? -4.186 -2.035 -10.539 1.00 95.31 121 MET A C 1
ATOM 946 O O . MET A 1 121 ? -2.961 -1.943 -10.478 1.00 95.31 121 MET A O 1
ATOM 950 N N . ARG A 1 122 ? -4.815 -2.536 -11.612 1.00 93.31 122 ARG A N 1
ATOM 951 C CA . ARG A 1 122 ? -4.184 -2.929 -12.884 1.00 93.31 122 ARG A CA 1
ATOM 952 C C . ARG A 1 122 ? -4.183 -1.816 -13.941 1.00 93.31 122 ARG A C 1
ATOM 954 O O . ARG A 1 122 ? -3.909 -2.093 -15.108 1.00 93.31 122 ARG A O 1
ATOM 961 N N . ASP A 1 123 ? -4.439 -0.564 -13.562 1.00 93.50 123 ASP A N 1
ATOM 962 C CA . ASP A 1 123 ? -4.348 0.567 -14.483 1.00 93.50 123 ASP A CA 1
ATOM 963 C C . ASP A 1 123 ? -2.950 0.648 -15.138 1.00 93.50 123 ASP A C 1
ATOM 965 O O . ASP A 1 123 ? -1.941 0.535 -14.432 1.00 93.50 123 ASP A O 1
ATOM 969 N N . PRO A 1 124 ? -2.849 0.877 -16.465 1.00 92.75 124 PRO A N 1
ATOM 970 C CA . PRO A 1 124 ? -1.568 0.897 -17.167 1.00 92.75 124 PRO A CA 1
ATOM 971 C C . PRO A 1 124 ? -0.520 1.831 -16.554 1.00 92.75 124 PRO A C 1
ATOM 973 O O . PRO A 1 124 ? 0.657 1.472 -16.521 1.00 92.75 124 PRO A O 1
ATOM 976 N N . LEU A 1 125 ? -0.913 3.002 -16.034 1.00 91.31 125 LEU A N 1
ATOM 977 C CA . LEU A 1 125 ? 0.033 3.922 -15.404 1.00 91.31 125 LEU A CA 1
ATOM 978 C C . LEU A 1 125 ? 0.555 3.352 -14.083 1.00 91.31 125 LEU A C 1
ATOM 980 O O . LEU A 1 125 ? 1.760 3.413 -13.825 1.00 91.31 125 LEU A O 1
ATOM 984 N N . LEU A 1 126 ? -0.333 2.791 -13.256 1.00 93.19 126 LEU A N 1
ATOM 985 C CA . LEU A 1 126 ? 0.050 2.170 -11.988 1.00 93.19 126 LEU A CA 1
ATOM 986 C C . LEU A 1 126 ? 0.965 0.972 -12.232 1.00 93.19 126 LEU A C 1
ATOM 988 O O . LEU A 1 126 ? 2.033 0.889 -11.626 1.00 93.19 126 LEU A O 1
ATOM 992 N N . VAL A 1 127 ? 0.612 0.098 -13.177 1.00 93.19 127 VAL A N 1
ATOM 993 C CA . VAL A 1 127 ? 1.432 -1.058 -13.554 1.00 93.19 127 VAL A CA 1
ATOM 994 C C . VAL A 1 127 ? 2.811 -0.603 -14.036 1.00 93.19 127 VAL A C 1
ATOM 996 O O . VAL A 1 127 ? 3.824 -1.046 -13.495 1.00 93.19 127 VAL A O 1
ATOM 999 N N . GLN A 1 128 ? 2.868 0.345 -14.973 1.00 90.62 128 GLN A N 1
ATOM 1000 C CA . GLN A 1 128 ? 4.118 0.869 -15.527 1.00 90.62 128 GLN A CA 1
ATOM 1001 C C . GLN A 1 128 ? 5.015 1.507 -14.458 1.00 90.62 128 GLN A C 1
ATOM 1003 O O . GLN A 1 128 ? 6.229 1.301 -14.445 1.00 90.62 128 GLN A O 1
ATOM 1008 N N . LYS A 1 129 ? 4.434 2.284 -13.539 1.00 90.19 129 LYS A N 1
ATOM 1009 C CA . LYS A 1 129 ? 5.176 2.896 -12.430 1.00 90.19 129 LYS A CA 1
ATOM 1010 C C . LYS A 1 129 ? 5.572 1.881 -11.368 1.00 90.19 129 LYS A C 1
ATOM 1012 O O . LYS A 1 129 ? 6.603 2.060 -10.732 1.00 90.19 129 LYS A O 1
ATOM 1017 N N . SER A 1 130 ? 4.813 0.808 -11.191 1.00 91.06 130 SER A N 1
ATOM 1018 C CA . SER A 1 130 ? 5.118 -0.217 -10.195 1.00 91.06 130 SER A CA 1
ATOM 1019 C C . SER A 1 130 ? 6.229 -1.183 -10.620 1.00 91.06 130 SER A C 1
ATOM 1021 O O . SER A 1 130 ? 6.754 -1.891 -9.765 1.00 91.06 130 SER A O 1
ATOM 1023 N N . ARG A 1 131 ? 6.612 -1.200 -11.906 1.00 90.50 131 ARG A N 1
ATOM 1024 C CA . ARG A 1 131 ? 7.560 -2.157 -12.500 1.00 90.50 131 ARG A CA 1
ATOM 1025 C C . ARG A 1 131 ? 8.851 -1.505 -12.989 1.00 90.50 131 ARG A C 1
ATOM 1027 O O . ARG A 1 131 ? 8.874 -0.830 -14.017 1.00 90.50 131 ARG A O 1
ATOM 1034 N N . SER A 1 132 ? 9.956 -1.712 -12.267 1.00 86.56 132 SER A N 1
ATOM 1035 C CA . SER A 1 132 ? 11.252 -1.102 -12.610 1.00 86.56 132 SER A CA 1
ATOM 1036 C C . SER A 1 132 ? 11.847 -1.596 -13.931 1.00 86.56 132 SER A C 1
ATOM 1038 O O . SER A 1 132 ? 12.638 -0.875 -14.544 1.00 86.56 132 SER A O 1
ATOM 1040 N N . ASP A 1 133 ? 11.474 -2.796 -14.376 1.00 84.31 133 ASP A N 1
ATOM 1041 C CA . ASP A 1 133 ? 11.848 -3.364 -15.670 1.00 84.31 133 ASP A CA 1
ATOM 1042 C C . ASP A 1 133 ? 11.284 -2.544 -16.842 1.00 84.31 133 ASP A C 1
ATOM 1044 O O . ASP A 1 133 ? 11.976 -2.374 -17.843 1.00 84.31 133 ASP A O 1
ATOM 1048 N N . LEU A 1 134 ? 10.115 -1.916 -16.671 1.00 83.81 134 LEU A N 1
ATOM 1049 C CA . LEU A 1 134 ? 9.452 -1.100 -17.699 1.00 83.81 134 LEU A CA 1
ATOM 1050 C C . LEU A 1 134 ? 9.890 0.374 -17.688 1.00 83.81 134 LEU A C 1
ATOM 1052 O O . LEU A 1 134 ? 9.821 1.076 -18.697 1.00 83.81 134 LEU A O 1
ATOM 1056 N N . GLN A 1 135 ? 10.374 0.883 -16.551 1.00 74.81 135 GLN A N 1
ATOM 1057 C CA . GLN A 1 135 ? 10.695 2.311 -16.390 1.00 74.81 135 GLN A CA 1
ATOM 1058 C C . GLN A 1 135 ? 11.846 2.800 -17.285 1.00 74.81 135 GLN A C 1
ATOM 1060 O O . GLN A 1 135 ? 11.950 3.997 -17.572 1.00 74.81 135 GLN A O 1
ATOM 1065 N N . ARG A 1 136 ? 12.733 1.899 -17.723 1.00 61.41 136 ARG A N 1
ATOM 1066 C CA . ARG A 1 136 ? 13.906 2.251 -18.537 1.00 61.41 136 ARG A CA 1
ATOM 1067 C C . ARG A 1 136 ? 13.584 2.365 -20.031 1.00 61.41 136 ARG A C 1
ATOM 1069 O O . ARG A 1 136 ? 14.206 3.198 -20.686 1.00 61.41 136 ARG A O 1
ATOM 1076 N N . GLU A 1 137 ? 12.599 1.626 -20.547 1.00 55.38 137 GLU A N 1
ATOM 1077 C CA . GLU A 1 137 ? 12.151 1.750 -21.946 1.00 55.38 137 GLU A CA 1
ATOM 1078 C C . GLU A 1 137 ? 11.623 3.157 -22.235 1.00 55.38 137 GLU A C 1
ATOM 1080 O O . GLU A 1 137 ? 11.971 3.757 -23.246 1.00 55.38 137 GLU A O 1
ATOM 1085 N N . ILE A 1 138 ? 10.901 3.750 -21.283 1.00 52.06 138 ILE A N 1
ATOM 1086 C CA . ILE A 1 138 ? 10.399 5.126 -21.384 1.00 52.06 138 ILE A CA 1
ATOM 1087 C C . ILE A 1 138 ? 11.542 6.136 -21.315 1.00 52.06 138 ILE A C 1
ATOM 1089 O O . ILE A 1 138 ? 11.555 7.100 -22.068 1.00 52.06 138 ILE A O 1
ATOM 1093 N N . ALA A 1 139 ? 12.513 5.947 -20.416 1.00 53.00 139 ALA A N 1
ATOM 1094 C CA . ALA A 1 139 ? 13.646 6.864 -20.304 1.00 53.00 139 ALA A CA 1
ATOM 1095 C C . ALA A 1 139 ? 14.511 6.852 -21.575 1.00 53.00 139 ALA A C 1
ATOM 1097 O O . ALA A 1 139 ? 14.970 7.911 -22.004 1.00 53.00 139 ALA A O 1
ATOM 1098 N N . SER A 1 140 ? 14.691 5.679 -22.188 1.00 50.00 140 SER A N 1
ATOM 1099 C CA . SER A 1 140 ? 15.369 5.526 -23.476 1.00 50.00 140 SER A CA 1
ATOM 1100 C C . SER A 1 140 ? 14.550 6.119 -24.625 1.00 50.00 140 SER A C 1
ATOM 1102 O O . SER A 1 140 ? 15.093 6.927 -25.373 1.00 50.00 140 SER A O 1
ATOM 1104 N N . HIS A 1 141 ? 13.245 5.842 -24.713 1.00 45.62 141 HIS A N 1
ATOM 1105 C CA . HIS A 1 141 ? 12.372 6.441 -25.729 1.00 45.62 141 HIS A CA 1
ATOM 1106 C C . HIS A 1 141 ? 12.262 7.966 -25.593 1.00 45.62 141 HIS A C 1
ATOM 1108 O O . HIS A 1 141 ? 12.349 8.680 -26.586 1.00 45.62 141 HIS A O 1
ATOM 1114 N N . LEU A 1 142 ? 12.146 8.505 -24.376 1.00 48.28 142 LEU A N 1
ATOM 1115 C CA . LEU A 1 142 ? 12.135 9.951 -24.132 1.00 48.28 142 LEU A CA 1
ATOM 1116 C C . LEU A 1 142 ? 13.493 10.598 -24.437 1.00 48.28 142 LEU A C 1
ATOM 1118 O O . LEU A 1 142 ? 13.532 11.743 -24.890 1.00 48.28 142 LEU A O 1
ATOM 1122 N N . ALA A 1 143 ? 14.606 9.896 -24.204 1.00 52.12 143 ALA A N 1
ATOM 1123 C CA . ALA A 1 143 ? 15.935 10.364 -24.591 1.00 52.12 143 ALA A CA 1
ATOM 1124 C C . ALA A 1 143 ? 16.124 10.350 -26.118 1.00 52.12 143 ALA A C 1
ATOM 1126 O O . ALA A 1 143 ? 16.684 11.297 -26.665 1.00 52.12 143 ALA A O 1
ATOM 1127 N N . GLU A 1 144 ? 15.612 9.335 -26.818 1.00 48.81 144 GLU A N 1
ATOM 1128 C CA . GLU A 1 144 ? 15.582 9.290 -28.284 1.00 48.81 144 GLU A CA 1
ATOM 1129 C C . GLU A 1 144 ? 14.693 10.385 -28.873 1.00 48.81 144 GLU A C 1
ATOM 1131 O O . GLU A 1 144 ? 15.106 11.070 -29.807 1.00 48.81 144 GLU A O 1
ATOM 1136 N N . MET A 1 145 ? 13.514 10.625 -28.292 1.00 44.91 145 MET A N 1
ATOM 1137 C CA . MET A 1 145 ? 12.637 11.724 -28.698 1.00 44.91 145 MET A CA 1
ATOM 1138 C C . MET A 1 145 ? 13.309 13.084 -28.492 1.00 44.91 145 MET A C 1
ATOM 1140 O O . MET A 1 145 ? 13.271 13.910 -29.396 1.00 44.91 145 MET A O 1
ATOM 1144 N N . LYS A 1 146 ? 13.984 13.318 -27.357 1.00 55.66 146 LYS A N 1
ATOM 1145 C CA . LYS A 1 146 ? 14.745 14.561 -27.130 1.00 55.66 146 LYS A CA 1
ATOM 1146 C C . LYS A 1 146 ? 15.911 14.726 -28.104 1.00 55.66 146 LYS A C 1
ATOM 1148 O O . LYS A 1 146 ? 16.055 15.803 -28.671 1.00 55.66 146 LYS A O 1
ATOM 1153 N N . ASN A 1 147 ? 16.674 13.666 -28.369 1.00 56.22 147 ASN A N 1
ATOM 1154 C CA . ASN A 1 147 ? 17.761 13.694 -29.352 1.00 56.22 147 ASN A CA 1
ATOM 1155 C C . ASN A 1 147 ? 17.253 13.938 -30.784 1.00 56.22 147 ASN A C 1
ATOM 1157 O O . ASN A 1 147 ? 17.947 14.558 -31.585 1.00 56.22 147 ASN A O 1
ATOM 1161 N N . ASN A 1 148 ? 16.049 13.468 -31.120 1.00 51.09 148 ASN A N 1
ATOM 1162 C CA . ASN A 1 148 ? 15.426 13.719 -32.420 1.00 51.09 148 ASN A CA 1
ATOM 1163 C C . ASN A 1 148 ? 14.833 15.133 -32.525 1.00 51.09 148 ASN A C 1
ATOM 1165 O O . ASN A 1 148 ? 14.833 15.704 -33.613 1.00 51.09 148 ASN A O 1
ATOM 1169 N N . THR A 1 149 ? 14.382 15.717 -31.412 1.00 47.50 149 THR A N 1
ATOM 1170 C CA . THR A 1 149 ? 13.934 17.117 -31.342 1.00 47.50 149 THR A CA 1
ATOM 1171 C C . THR A 1 149 ? 15.114 18.094 -31.401 1.00 47.50 149 THR A C 1
ATOM 1173 O O . THR A 1 149 ? 15.043 19.067 -32.143 1.00 47.50 149 THR A O 1
ATOM 1176 N N . GLU A 1 150 ? 16.233 17.809 -30.724 1.00 48.41 150 GLU A N 1
ATOM 1177 C CA . GLU A 1 150 ? 17.470 18.613 -30.808 1.00 48.41 150 GLU A CA 1
ATOM 1178 C C . GLU A 1 150 ? 18.146 18.525 -32.187 1.00 48.41 150 GLU A C 1
ATOM 1180 O O . GLU A 1 150 ? 18.799 19.467 -32.622 1.00 48.41 150 GLU A O 1
ATOM 1185 N N . LYS A 1 151 ? 17.948 17.428 -32.929 1.00 48.81 151 LYS A N 1
ATOM 1186 C CA . LYS A 1 151 ? 18.379 17.317 -34.335 1.00 48.81 151 LYS A CA 1
ATOM 1187 C C . LYS A 1 151 ? 17.444 18.011 -35.332 1.00 48.81 151 LYS A C 1
ATOM 1189 O O . LYS A 1 151 ? 17.779 18.068 -36.511 1.00 48.81 151 LYS A O 1
ATOM 1194 N N . ARG A 1 152 ? 16.280 18.499 -34.889 1.00 43.81 152 ARG A N 1
ATOM 1195 C CA . ARG A 1 152 ? 15.270 19.170 -35.729 1.00 43.81 152 ARG A CA 1
ATOM 1196 C C . ARG A 1 152 ? 15.203 20.686 -35.542 1.00 43.81 152 ARG A C 1
ATOM 1198 O O . ARG A 1 152 ? 14.381 21.321 -36.195 1.00 43.81 152 ARG A O 1
ATOM 1205 N N . THR A 1 153 ? 16.042 21.279 -34.697 1.00 40.38 153 THR A N 1
ATOM 1206 C CA . THR A 1 153 ? 16.176 22.738 -34.648 1.00 40.38 153 THR A CA 1
ATOM 1207 C C . THR A 1 153 ? 17.144 23.196 -35.737 1.00 40.38 153 THR A C 1
ATOM 1209 O O . THR A 1 153 ? 18.360 23.146 -35.550 1.00 40.38 153 THR A O 1
ATOM 1212 N N . ASP A 1 154 ? 16.594 23.623 -36.875 1.00 42.94 154 ASP A N 1
ATOM 1213 C CA . ASP A 1 154 ? 17.314 24.443 -37.851 1.00 42.94 154 ASP A CA 1
ATOM 1214 C C . ASP A 1 154 ? 17.796 25.751 -37.189 1.00 42.94 154 ASP A C 1
ATOM 1216 O O . ASP A 1 154 ? 17.134 26.263 -36.278 1.00 42.94 154 ASP A O 1
ATOM 1220 N N . PRO A 1 155 ? 18.943 26.310 -37.614 1.00 41.19 155 PRO A N 1
ATOM 1221 C CA . PRO A 1 155 ? 19.518 27.494 -36.998 1.00 41.19 155 PRO A CA 1
ATOM 1222 C C . PRO A 1 155 ? 18.727 28.734 -37.424 1.00 41.19 155 PRO A C 1
ATOM 1224 O O . PRO A 1 155 ? 19.045 29.363 -38.432 1.00 41.19 155 PRO A O 1
ATOM 1227 N N . LEU A 1 156 ? 17.708 29.105 -36.648 1.00 37.22 156 LEU A N 1
ATOM 1228 C CA . LEU A 1 156 ? 17.104 30.430 -36.730 1.00 37.22 156 LEU A CA 1
ATOM 1229 C C . LEU A 1 156 ? 17.461 31.259 -35.491 1.00 37.22 156 LEU A C 1
ATOM 1231 O O . LEU A 1 156 ? 17.003 31.000 -34.384 1.00 37.22 156 LEU A O 1
ATOM 1235 N N . ASP A 1 157 ? 18.292 32.262 -35.767 1.00 38.03 157 ASP A N 1
ATOM 1236 C CA . ASP A 1 157 ? 18.322 33.590 -35.155 1.00 38.03 157 ASP A CA 1
ATOM 1237 C C . ASP A 1 157 ? 18.696 33.708 -33.664 1.00 38.03 157 ASP A C 1
ATOM 1239 O O . ASP A 1 157 ? 17.870 33.933 -32.783 1.00 38.03 157 ASP A O 1
ATOM 1243 N N . ASN A 1 158 ? 20.006 33.644 -33.396 1.00 39.78 158 ASN A N 1
ATOM 1244 C CA . ASN A 1 158 ? 20.604 34.240 -32.200 1.00 39.78 158 ASN A CA 1
ATOM 1245 C C . ASN A 1 158 ? 20.964 35.702 -32.492 1.00 39.78 158 ASN A C 1
ATOM 1247 O O . ASN A 1 158 ? 22.123 36.038 -32.744 1.00 39.78 158 ASN A O 1
ATOM 1251 N N . SER A 1 159 ? 19.971 36.573 -32.412 1.00 40.34 159 SER A N 1
ATOM 1252 C CA . SER A 1 159 ? 20.178 38.004 -32.250 1.00 40.34 159 SER A CA 1
ATOM 1253 C C . SER A 1 159 ? 19.174 38.498 -31.225 1.00 40.34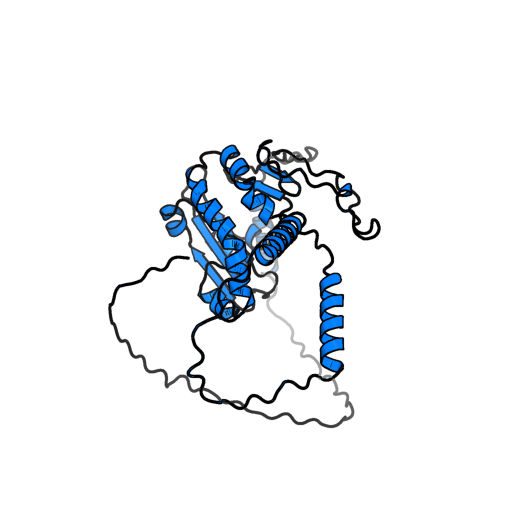 159 SER A C 1
ATOM 1255 O O . SER A 1 159 ? 18.033 38.752 -31.586 1.00 40.34 159 SER A O 1
ATOM 1257 N N . LEU A 1 160 ? 19.596 38.598 -29.961 1.00 35.38 160 LEU A N 1
ATOM 1258 C CA . LEU A 1 160 ? 19.326 39.729 -29.062 1.00 35.38 160 LEU A CA 1
ATOM 1259 C C . LEU A 1 160 ? 19.851 39.439 -27.642 1.00 35.38 160 LEU A C 1
ATOM 1261 O O . LEU A 1 160 ? 19.791 38.321 -27.137 1.00 35.38 160 LEU A O 1
ATOM 1265 N N . ASP A 1 161 ? 20.371 40.510 -27.046 1.00 34.88 161 ASP A N 1
ATOM 1266 C CA . ASP A 1 161 ? 20.617 40.750 -25.622 1.00 34.88 161 ASP A CA 1
ATOM 1267 C C . ASP A 1 161 ? 21.880 40.159 -24.975 1.00 34.88 161 ASP A C 1
ATOM 1269 O O . ASP A 1 161 ? 21.869 39.313 -24.080 1.00 34.88 161 ASP A O 1
ATOM 1273 N N . LYS A 1 162 ? 23.014 40.765 -25.350 1.00 41.47 162 LYS A N 1
ATOM 1274 C CA . LYS A 1 162 ? 24.074 41.088 -24.387 1.00 41.47 162 LYS A CA 1
ATOM 1275 C C . LYS A 1 162 ? 23.799 42.480 -23.831 1.00 41.47 162 LYS A C 1
ATOM 1277 O O . LYS A 1 162 ? 24.090 43.442 -24.524 1.00 41.47 162 LYS A O 1
ATOM 1282 N N . GLU A 1 163 ? 23.342 42.578 -22.589 1.00 38.16 163 GLU A N 1
ATOM 1283 C CA . GLU A 1 163 ? 23.753 43.641 -21.665 1.00 38.16 163 GLU A CA 1
ATOM 1284 C C . GLU A 1 163 ? 23.264 43.326 -20.241 1.00 38.16 163 GLU A C 1
ATOM 1286 O O . GLU A 1 163 ? 22.144 42.873 -20.035 1.00 38.16 163 GLU A O 1
ATOM 1291 N N . ASN A 1 164 ? 24.144 43.572 -19.264 1.00 39.41 164 ASN A N 1
ATOM 1292 C CA . ASN A 1 164 ? 23.983 43.430 -17.809 1.00 39.41 164 ASN A CA 1
ATOM 1293 C C . ASN A 1 164 ? 24.202 42.044 -17.173 1.00 39.41 164 ASN A C 1
ATOM 1295 O O . ASN A 1 164 ? 23.286 41.388 -16.687 1.00 39.41 164 ASN A O 1
ATOM 1299 N N . SER A 1 165 ? 25.479 41.702 -16.967 1.00 32.19 165 SER A N 1
ATOM 1300 C CA . SER A 1 165 ? 25.884 40.927 -15.787 1.00 32.19 165 SER A CA 1
ATOM 1301 C C . SER A 1 165 ? 27.124 41.546 -15.140 1.00 32.19 165 SER A C 1
ATOM 1303 O O . SER A 1 165 ? 28.229 41.497 -15.681 1.00 32.19 165 SER A O 1
ATOM 1305 N N . VAL A 1 166 ? 26.901 42.146 -13.973 1.00 33.75 166 VAL A N 1
ATOM 1306 C CA . VAL A 1 166 ? 27.900 42.672 -13.040 1.00 33.75 166 VAL A CA 1
ATOM 1307 C C . VAL A 1 166 ? 28.869 41.555 -12.633 1.00 33.75 166 VAL A C 1
ATOM 1309 O O . VAL A 1 166 ? 28.456 40.446 -12.297 1.00 33.75 166 VAL A O 1
ATOM 1312 N N . GLY A 1 167 ? 30.168 41.850 -12.691 1.00 35.81 167 GLY A N 1
ATOM 1313 C CA . GLY A 1 167 ? 31.243 40.887 -12.479 1.00 35.81 167 GLY A CA 1
ATOM 1314 C C . GLY A 1 167 ? 31.318 40.350 -11.050 1.00 35.81 167 GLY A C 1
ATOM 1315 O O . GLY A 1 167 ? 31.655 41.074 -10.117 1.00 35.81 167 GLY A O 1
ATOM 1316 N N . ILE A 1 168 ? 31.112 39.042 -10.907 1.00 34.94 168 ILE A N 1
ATOM 1317 C CA . ILE A 1 168 ? 31.662 38.254 -9.805 1.00 34.94 168 ILE A CA 1
ATOM 1318 C C . ILE A 1 168 ? 32.786 37.414 -10.408 1.00 34.94 168 ILE A C 1
ATOM 1320 O O . ILE A 1 168 ? 32.545 36.557 -11.255 1.00 34.94 168 ILE A O 1
ATOM 1324 N N . PHE A 1 169 ? 34.022 37.673 -9.980 1.00 33.41 169 PHE A N 1
ATOM 1325 C CA . PHE A 1 169 ? 35.194 36.863 -10.311 1.00 33.41 169 PHE A CA 1
ATOM 1326 C C . PHE A 1 169 ? 34.996 35.430 -9.783 1.00 33.41 169 PHE A C 1
ATOM 1328 O O . PHE A 1 169 ? 35.358 35.108 -8.652 1.00 33.41 169 PHE A O 1
ATOM 1335 N N . GLN A 1 170 ? 34.426 34.545 -10.599 1.00 36.78 170 GLN A N 1
ATOM 1336 C CA . GLN A 1 170 ? 34.583 33.108 -10.414 1.00 36.78 170 GLN A CA 1
ATOM 1337 C C . GLN A 1 170 ? 35.910 32.708 -11.056 1.00 36.78 170 GLN A C 1
ATOM 1339 O O . GLN A 1 170 ? 36.104 32.865 -12.261 1.00 36.78 170 GLN A O 1
ATOM 1344 N N . LYS A 1 171 ? 36.851 32.207 -10.245 1.00 35.75 171 LYS A N 1
ATOM 1345 C CA . LYS A 1 171 ? 38.029 31.511 -10.776 1.00 35.75 171 LYS A CA 1
ATOM 1346 C C . LYS A 1 171 ? 37.539 30.417 -11.736 1.00 35.75 171 LYS A C 1
ATOM 1348 O O . LYS A 1 171 ? 36.639 29.671 -11.341 1.00 35.75 171 LYS A O 1
ATOM 1353 N N . PRO A 1 172 ? 38.116 30.281 -12.944 1.00 40.53 172 PRO A N 1
ATOM 1354 C CA . PRO A 1 172 ? 37.793 29.154 -13.805 1.00 40.53 172 PRO A CA 1
ATOM 1355 C C . PRO A 1 172 ? 38.065 27.857 -13.026 1.00 40.53 172 PRO A C 1
ATOM 1357 O O . PRO A 1 172 ? 39.083 27.779 -12.323 1.00 40.53 172 PRO A O 1
ATOM 1360 N N . PRO A 1 173 ? 37.172 26.851 -13.087 1.00 43.59 173 PRO A N 1
ATOM 1361 C CA . PRO A 1 173 ? 37.454 25.557 -12.493 1.00 43.59 173 PRO A CA 1
ATOM 1362 C C . PRO A 1 173 ? 38.775 25.066 -13.075 1.00 43.59 173 PRO A C 1
ATOM 1364 O O . PRO A 1 173 ? 38.973 25.122 -14.286 1.00 43.59 173 PRO A O 1
ATOM 1367 N N . LEU A 1 174 ? 39.692 24.613 -12.220 1.00 44.78 174 LEU A N 1
ATOM 1368 C CA . LEU A 1 174 ? 40.914 23.961 -12.671 1.00 44.78 174 LEU A CA 1
ATOM 1369 C C . LEU A 1 174 ? 40.515 22.748 -13.524 1.00 44.78 174 LEU A C 1
ATOM 1371 O O . LEU A 1 174 ? 40.203 21.680 -12.993 1.00 44.78 174 LEU A O 1
ATOM 1375 N N . GLU A 1 175 ? 40.535 22.908 -14.846 1.00 47.72 175 GLU A N 1
ATOM 1376 C CA . GLU A 1 175 ? 40.454 21.828 -15.830 1.00 47.72 175 GLU A CA 1
ATOM 1377 C C . GLU A 1 175 ? 41.771 21.043 -15.820 1.00 47.72 175 GLU A C 1
ATOM 1379 O O . GLU A 1 175 ? 42.532 20.973 -16.779 1.00 47.72 175 GLU A O 1
ATOM 1384 N N . GLY A 1 176 ? 42.081 20.454 -14.669 1.00 44.75 176 GLY A N 1
ATOM 1385 C CA . GLY A 1 176 ? 43.118 19.448 -14.564 1.00 44.75 176 GLY A CA 1
ATOM 1386 C C . GLY A 1 176 ? 42.601 18.130 -15.129 1.00 44.75 176 GLY A C 1
ATOM 1387 O O . GLY A 1 176 ? 41.433 17.785 -14.955 1.00 44.75 176 GLY A O 1
ATOM 1388 N N . LYS A 1 177 ? 43.500 17.324 -15.704 1.00 52.84 177 LYS A N 1
ATOM 1389 C CA . LYS A 1 177 ? 43.274 15.933 -16.161 1.00 52.84 177 LYS A CA 1
ATOM 1390 C C . LYS A 1 177 ? 42.553 15.026 -15.130 1.00 52.84 177 LYS A C 1
ATOM 1392 O O . LYS A 1 177 ? 42.039 13.970 -15.485 1.00 52.84 177 LYS A O 1
ATOM 1397 N N . SER A 1 178 ? 42.492 15.446 -13.862 1.00 52.25 178 SER A N 1
ATOM 1398 C CA . SER A 1 178 ? 41.686 14.855 -12.783 1.00 52.25 178 SER A CA 1
ATOM 1399 C C . SER A 1 178 ? 40.168 14.984 -13.009 1.00 52.25 178 SER A C 1
ATOM 1401 O O . SER A 1 178 ? 39.437 14.020 -12.801 1.00 52.25 178 SER A O 1
ATOM 1403 N N . SER A 1 179 ? 39.690 16.126 -13.520 1.00 53.09 179 SER A N 1
ATOM 1404 C CA . SER A 1 179 ? 38.271 16.369 -13.829 1.00 53.09 179 SER A CA 1
ATOM 1405 C C . SER A 1 179 ? 37.771 15.435 -14.931 1.00 53.09 179 SER A C 1
ATOM 1407 O O . SER A 1 179 ? 36.689 1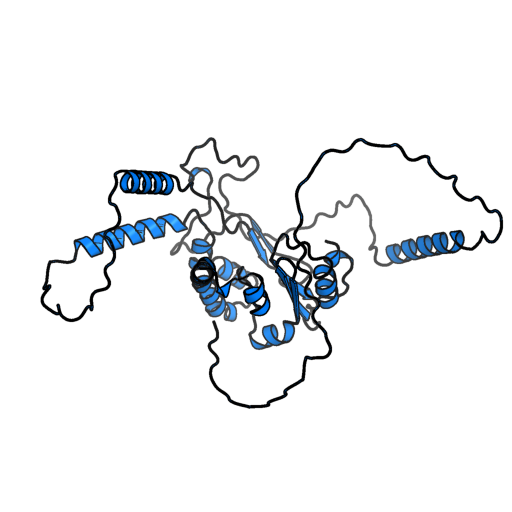4.867 -14.815 1.00 53.09 179 SER A O 1
ATOM 1409 N N . GLN A 1 180 ? 38.601 15.176 -15.947 1.00 57.94 180 GLN A N 1
ATOM 1410 C CA . GLN A 1 180 ? 38.265 14.232 -17.011 1.00 57.94 180 GLN A CA 1
ATOM 1411 C C . GLN A 1 180 ? 38.224 12.788 -16.500 1.00 57.94 180 GLN A C 1
ATOM 1413 O O . GLN A 1 180 ? 37.256 12.093 -16.762 1.00 57.94 180 GLN A O 1
ATOM 1418 N N . LYS A 1 181 ? 39.176 12.362 -15.656 1.00 62.16 181 LYS A N 1
ATOM 1419 C CA . LYS A 1 181 ? 39.123 11.037 -15.009 1.00 62.16 181 LYS A CA 1
ATOM 1420 C C . LYS A 1 181 ? 37.905 10.857 -14.102 1.00 62.16 181 LYS A C 1
ATOM 1422 O O . LYS A 1 181 ? 37.356 9.764 -14.053 1.00 62.16 181 LYS A O 1
ATOM 1427 N N . ILE A 1 182 ? 37.475 11.902 -13.393 1.00 59.59 182 ILE A N 1
ATOM 1428 C CA . ILE A 1 182 ? 36.257 11.869 -12.570 1.00 59.59 182 ILE A CA 1
ATOM 1429 C C . ILE A 1 182 ? 35.012 11.807 -13.461 1.00 59.59 182 ILE A C 1
ATOM 1431 O O . ILE A 1 182 ? 34.110 11.026 -13.173 1.00 59.59 182 ILE A O 1
ATOM 1435 N N . LYS A 1 183 ? 34.972 12.565 -14.565 1.00 62.31 183 LYS A N 1
ATOM 1436 C CA . LYS A 1 183 ? 33.898 12.491 -15.569 1.00 62.31 183 LYS A CA 1
ATOM 1437 C C . LYS A 1 183 ? 33.845 11.110 -16.225 1.00 62.31 183 LYS A C 1
ATOM 1439 O O . LYS A 1 183 ? 32.773 10.524 -16.269 1.00 62.31 183 LYS A O 1
ATOM 1444 N N . ASP A 1 184 ? 34.977 10.546 -16.629 1.00 65.00 184 ASP A N 1
ATOM 1445 C CA . ASP A 1 184 ? 35.075 9.219 -17.244 1.00 65.00 184 ASP A CA 1
ATOM 1446 C C . ASP A 1 184 ? 34.736 8.104 -16.239 1.00 65.00 184 ASP A C 1
ATOM 1448 O O . ASP A 1 184 ? 34.051 7.143 -16.588 1.00 65.00 184 ASP A O 1
ATOM 1452 N N . ALA A 1 185 ? 35.124 8.253 -14.965 1.00 55.31 185 ALA A N 1
ATOM 1453 C CA . ALA A 1 185 ? 34.730 7.348 -13.884 1.00 55.31 185 ALA A CA 1
ATOM 1454 C C . ALA A 1 185 ? 33.230 7.447 -13.564 1.00 55.31 185 ALA A C 1
ATOM 1456 O O . ALA A 1 185 ? 32.582 6.422 -13.366 1.00 55.31 185 ALA A O 1
ATOM 1457 N N . LEU A 1 186 ? 32.649 8.651 -13.568 1.00 50.72 186 LEU A N 1
ATOM 1458 C CA . LEU A 1 186 ? 31.208 8.870 -13.413 1.00 50.72 186 LEU A CA 1
ATOM 1459 C C . LEU A 1 186 ? 30.422 8.331 -14.612 1.00 50.72 186 LEU A C 1
ATOM 1461 O O . LEU A 1 186 ? 29.376 7.721 -14.419 1.00 50.72 186 LEU A O 1
ATOM 1465 N N . VAL A 1 187 ? 30.929 8.489 -15.835 1.00 52.97 187 VAL A N 1
ATOM 1466 C CA . VAL A 1 187 ? 30.357 7.907 -17.060 1.00 52.97 187 VAL A CA 1
ATOM 1467 C C . VAL A 1 187 ? 30.464 6.378 -17.029 1.00 52.97 187 VAL A C 1
ATOM 1469 O O . VAL A 1 187 ? 29.503 5.690 -17.374 1.00 52.97 187 VAL A O 1
ATOM 1472 N N . GLY A 1 188 ? 31.579 5.830 -16.538 1.00 42.69 188 GLY A N 1
ATOM 1473 C CA . GLY A 1 188 ? 31.779 4.395 -16.321 1.00 42.69 188 GLY A CA 1
ATOM 1474 C C . GLY A 1 188 ? 30.878 3.805 -15.228 1.00 42.69 188 GLY A C 1
ATOM 1475 O O . GLY A 1 188 ? 30.349 2.708 -15.399 1.00 42.69 188 GLY A O 1
ATOM 1476 N N . LEU A 1 189 ? 30.634 4.541 -14.139 1.00 44.47 189 LEU A N 1
ATOM 1477 C CA . LEU A 1 189 ? 29.685 4.173 -13.081 1.00 44.47 189 LEU A CA 1
ATOM 1478 C C . LEU A 1 189 ? 28.231 4.285 -13.557 1.00 44.47 189 LEU A C 1
ATOM 1480 O O . LEU A 1 189 ? 27.416 3.420 -13.247 1.00 44.47 189 LEU A O 1
ATOM 1484 N N . ARG A 1 190 ? 27.911 5.293 -14.378 1.00 42.91 190 ARG A N 1
ATOM 1485 C CA . ARG A 1 190 ? 26.584 5.474 -14.991 1.00 42.91 190 ARG A CA 1
ATOM 1486 C C . ARG A 1 190 ? 26.264 4.368 -16.000 1.00 42.91 190 ARG A C 1
ATOM 1488 O O . ARG A 1 190 ? 25.120 3.928 -16.061 1.00 42.91 190 ARG A O 1
ATOM 1495 N N . LYS A 1 191 ? 27.276 3.845 -16.708 1.00 43.88 191 LYS A N 1
ATOM 1496 C CA . LYS A 1 191 ? 27.166 2.640 -17.554 1.00 43.88 191 LYS A CA 1
ATOM 1497 C C . LYS A 1 191 ? 26.969 1.338 -16.764 1.00 43.88 191 LYS A C 1
ATOM 1499 O O . LYS A 1 191 ? 26.574 0.343 -17.356 1.00 43.88 191 LYS A O 1
ATOM 1504 N N . ARG A 1 192 ? 27.194 1.330 -15.444 1.00 42.00 192 ARG A N 1
ATOM 1505 C CA . ARG A 1 192 ? 26.975 0.172 -14.554 1.00 42.00 192 ARG A CA 1
ATOM 1506 C C . ARG A 1 192 ? 25.814 0.379 -13.581 1.00 42.00 192 ARG A C 1
ATOM 1508 O O . ARG A 1 192 ? 25.833 -0.164 -12.476 1.00 42.00 192 ARG A O 1
ATOM 1515 N N . SER A 1 193 ? 24.784 1.134 -13.968 1.00 49.22 193 SER A N 1
ATOM 1516 C CA . SER A 1 193 ? 23.492 1.034 -13.283 1.00 49.22 193 SER A CA 1
ATOM 1517 C C . SER A 1 193 ? 22.928 -0.363 -13.550 1.00 49.22 193 SER A C 1
ATOM 1519 O O . SER A 1 193 ? 22.223 -0.583 -14.541 1.00 49.22 193 SER A O 1
ATOM 1521 N N . LYS A 1 194 ? 23.292 -1.320 -12.682 1.00 57.09 194 LYS A N 1
ATOM 1522 C CA . LYS A 1 194 ? 22.712 -2.665 -12.666 1.00 57.09 194 LYS A CA 1
ATOM 1523 C C . LYS A 1 194 ? 21.197 -2.517 -12.780 1.00 57.09 194 LYS A C 1
ATOM 1525 O O . LYS A 1 194 ? 20.614 -1.643 -12.129 1.00 57.09 194 LYS A O 1
ATOM 1530 N N . LYS A 1 195 ? 20.573 -3.292 -13.668 1.00 65.50 195 LYS A N 1
ATOM 1531 C CA . LYS A 1 195 ? 19.115 -3.399 -13.680 1.00 65.50 195 LYS A CA 1
ATOM 1532 C C . LYS A 1 195 ? 18.704 -3.839 -12.279 1.00 65.50 195 LYS A C 1
ATOM 1534 O O . LYS A 1 195 ? 19.213 -4.822 -11.753 1.00 65.50 195 LYS A O 1
ATOM 1539 N N . VAL A 1 196 ? 17.892 -3.016 -11.627 1.00 70.94 196 VAL A N 1
ATOM 1540 C CA . VAL A 1 196 ? 17.279 -3.383 -10.355 1.00 70.94 196 VAL A CA 1
ATOM 1541 C C . VAL A 1 196 ? 15.941 -3.978 -10.742 1.00 70.94 196 VAL A C 1
ATOM 1543 O O . VAL A 1 196 ? 15.136 -3.280 -11.355 1.00 70.94 196 VAL A O 1
ATOM 1546 N N . HIS A 1 197 ? 15.741 -5.256 -10.443 1.00 81.50 197 HIS A N 1
ATOM 1547 C CA . HIS A 1 197 ? 14.465 -5.940 -10.618 1.00 81.50 197 HIS A CA 1
ATOM 1548 C C . HIS A 1 197 ? 13.684 -5.777 -9.316 1.00 81.50 197 HIS A C 1
ATOM 1550 O O . HIS A 1 197 ? 13.911 -6.495 -8.345 1.00 81.50 197 HIS A O 1
ATOM 1556 N N . SER A 1 198 ? 12.848 -4.743 -9.254 1.00 87.12 198 SER A N 1
ATOM 1557 C CA . SER A 1 198 ? 12.079 -4.381 -8.067 1.00 87.12 198 SER A CA 1
ATOM 1558 C C . SER A 1 198 ? 10.739 -3.800 -8.478 1.00 87.12 198 SER A C 1
ATOM 1560 O O . SER A 1 198 ? 10.645 -3.061 -9.455 1.00 87.12 198 SER A O 1
ATOM 1562 N N . GLY A 1 199 ? 9.713 -4.049 -7.690 1.00 91.44 199 GLY A N 1
ATOM 1563 C CA . GLY A 1 199 ? 8.410 -3.490 -7.974 1.00 91.44 199 GLY A CA 1
ATOM 1564 C C . GLY A 1 199 ? 7.362 -4.009 -7.022 1.00 91.44 199 GLY A C 1
ATOM 1565 O O . GLY A 1 199 ? 7.678 -4.663 -6.027 1.00 91.44 199 GLY A O 1
ATOM 1566 N N . LEU A 1 200 ? 6.114 -3.713 -7.349 1.00 93.25 200 LEU A N 1
ATOM 1567 C CA . LEU A 1 200 ? 4.977 -4.347 -6.704 1.00 93.25 200 LEU A CA 1
ATOM 1568 C C . LEU A 1 200 ? 4.897 -5.802 -7.184 1.00 93.25 200 LEU A C 1
ATOM 1570 O O . LEU A 1 200 ? 4.953 -6.056 -8.382 1.00 93.25 200 LEU A O 1
ATOM 1574 N N . ILE A 1 201 ? 4.823 -6.741 -6.241 1.00 95.88 201 ILE A N 1
ATOM 1575 C CA . ILE A 1 201 ? 4.910 -8.192 -6.495 1.00 95.88 201 ILE A CA 1
ATOM 1576 C C . ILE A 1 201 ? 3.660 -8.956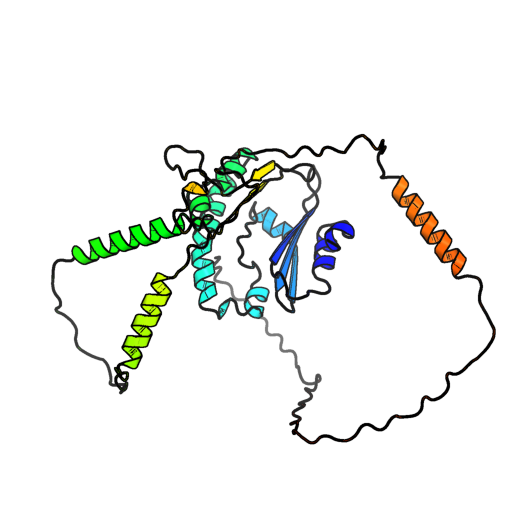 -6.061 1.00 95.88 201 ILE A C 1
ATOM 1578 O O . ILE A 1 201 ? 3.638 -10.183 -6.119 1.00 95.88 201 ILE A O 1
ATOM 1582 N N . ASP A 1 202 ? 2.656 -8.254 -5.552 1.00 96.75 202 ASP A N 1
ATOM 1583 C CA . ASP A 1 202 ? 1.376 -8.828 -5.187 1.00 96.75 202 ASP A CA 1
ATOM 1584 C C . ASP A 1 202 ? 0.317 -7.736 -5.014 1.00 96.75 202 ASP A C 1
ATOM 1586 O O . ASP A 1 202 ? 0.617 -6.556 -4.832 1.00 96.75 202 ASP A O 1
ATOM 1590 N N . LEU A 1 203 ? -0.940 -8.159 -5.039 1.00 96.44 203 LEU A N 1
ATOM 1591 C CA . LEU A 1 203 ? -2.093 -7.353 -4.666 1.00 96.44 203 LEU A CA 1
ATOM 1592 C C . LEU A 1 203 ? -2.936 -8.159 -3.683 1.00 96.44 203 LEU A C 1
ATOM 1594 O O . LEU A 1 203 ? -3.130 -9.356 -3.877 1.00 96.44 203 LEU A O 1
ATOM 1598 N N . LYS A 1 204 ? -3.439 -7.512 -2.631 1.00 96.25 204 LYS A N 1
ATOM 1599 C CA . LYS A 1 204 ? -4.421 -8.096 -1.713 1.00 96.25 204 LYS A CA 1
ATOM 1600 C C . LYS A 1 204 ? -5.593 -7.138 -1.590 1.00 96.25 204 LYS A C 1
ATOM 1602 O O . LYS A 1 204 ? -5.380 -5.950 -1.365 1.00 96.25 204 LYS A O 1
ATOM 1607 N N . ILE A 1 205 ? -6.801 -7.664 -1.729 1.00 94.75 205 ILE A N 1
ATOM 1608 C CA . ILE A 1 205 ? -8.046 -6.903 -1.677 1.00 94.75 205 ILE A CA 1
ATOM 1609 C C . ILE A 1 205 ? -8.979 -7.597 -0.694 1.00 94.75 205 ILE A C 1
ATOM 1611 O O . ILE A 1 205 ? -9.146 -8.811 -0.765 1.00 94.75 205 ILE A O 1
ATOM 1615 N N . ALA A 1 206 ? -9.582 -6.840 0.211 1.00 90.50 206 ALA A N 1
ATOM 1616 C CA . ALA A 1 206 ? -10.567 -7.341 1.157 1.00 90.50 206 ALA A CA 1
ATOM 1617 C C . ALA A 1 206 ? -11.784 -6.410 1.136 1.00 90.50 206 ALA A C 1
ATOM 1619 O O . ALA A 1 206 ? -11.618 -5.191 1.164 1.00 90.50 206 ALA A O 1
ATOM 1620 N N . ASP A 1 207 ? -12.979 -6.986 1.045 1.00 82.62 207 ASP A N 1
ATOM 1621 C CA . ASP A 1 207 ? -14.269 -6.302 1.198 1.00 82.62 207 ASP A CA 1
ATOM 1622 C C . ASP A 1 207 ? -14.719 -6.285 2.665 1.00 82.62 207 ASP A C 1
ATOM 1624 O O . ASP A 1 207 ? -15.282 -5.300 3.144 1.00 82.62 207 ASP A O 1
ATOM 1628 N N . ASP A 1 208 ? -14.431 -7.363 3.394 1.00 78.44 208 ASP A N 1
ATOM 1629 C CA . ASP A 1 208 ? -14.678 -7.505 4.819 1.00 78.44 208 ASP A CA 1
ATOM 1630 C C . ASP A 1 208 ? -13.457 -8.063 5.580 1.00 78.44 208 ASP A C 1
ATOM 1632 O O . ASP A 1 208 ? -12.364 -8.246 5.048 1.00 78.44 208 ASP A O 1
ATOM 1636 N N . PHE A 1 209 ? -13.621 -8.302 6.882 1.00 77.94 209 PHE A N 1
ATOM 1637 C CA . PHE A 1 209 ? -12.554 -8.828 7.742 1.00 77.94 209 PHE A CA 1
ATOM 1638 C C . PHE A 1 209 ? -12.436 -10.363 7.722 1.00 77.94 209 PHE A C 1
ATOM 1640 O O . PHE A 1 209 ? -11.679 -10.926 8.516 1.00 77.94 209 PHE A O 1
ATOM 1647 N N . ARG A 1 210 ? -13.210 -11.065 6.887 1.00 80.94 210 ARG A N 1
ATOM 1648 C CA . ARG A 1 210 ? -13.321 -12.534 6.886 1.00 80.94 210 ARG A CA 1
ATOM 1649 C C . ARG A 1 210 ? -12.526 -13.171 5.761 1.00 80.94 210 ARG A C 1
ATOM 1651 O O . ARG A 1 210 ? -11.985 -14.260 5.956 1.00 80.94 210 ARG A O 1
ATOM 1658 N N . ALA A 1 211 ? -12.458 -12.516 4.609 1.00 86.94 211 ALA A N 1
ATOM 1659 C CA . ALA A 1 211 ? -11.750 -13.022 3.446 1.00 86.94 211 ALA A CA 1
ATOM 1660 C C . ALA A 1 211 ? -10.935 -11.924 2.761 1.00 86.94 211 ALA A C 1
ATOM 1662 O O . ALA A 1 211 ? -11.168 -10.733 2.925 1.00 86.94 211 ALA A O 1
ATOM 1663 N N . PHE A 1 212 ? -9.952 -12.347 1.974 1.00 92.75 212 PHE A N 1
ATOM 1664 C CA . PHE A 1 212 ? -9.286 -11.471 1.023 1.00 92.75 212 PHE A CA 1
ATOM 1665 C C . PHE A 1 212 ? -9.095 -12.224 -0.289 1.00 92.75 212 PHE A C 1
ATOM 1667 O O . PHE A 1 212 ? -8.961 -13.447 -0.296 1.00 92.75 212 PHE A O 1
ATOM 1674 N N . LYS A 1 213 ? -9.075 -11.497 -1.398 1.00 94.81 213 LYS A N 1
ATOM 1675 C CA . LYS A 1 213 ? -8.595 -11.976 -2.691 1.00 94.81 213 LYS A CA 1
ATOM 1676 C C . LYS A 1 213 ? -7.160 -11.493 -2.888 1.00 94.81 213 LYS A C 1
ATOM 1678 O O . LYS A 1 213 ? -6.782 -10.422 -2.413 1.00 94.81 213 LYS A O 1
ATOM 1683 N N . GLY A 1 214 ? -6.346 -12.290 -3.562 1.00 95.31 214 GLY A N 1
ATOM 1684 C CA . GLY A 1 214 ? -4.951 -12.002 -3.845 1.00 95.31 214 GLY A CA 1
ATOM 1685 C C . GLY A 1 214 ? -4.629 -12.137 -5.327 1.00 95.31 214 GLY A C 1
ATOM 1686 O O . GLY A 1 214 ? -5.271 -12.894 -6.046 1.00 95.31 214 GLY A O 1
ATOM 1687 N N . VAL A 1 215 ? -3.602 -11.424 -5.768 1.00 96.06 215 VAL A N 1
ATOM 1688 C CA . VAL A 1 215 ? -2.890 -11.664 -7.027 1.00 96.06 215 VAL A CA 1
ATOM 1689 C C . VAL A 1 215 ? -1.420 -11.799 -6.668 1.00 96.06 215 VAL A C 1
ATOM 1691 O O . VAL A 1 215 ? -0.894 -10.965 -5.930 1.00 96.06 215 VAL A O 1
ATOM 1694 N N . ALA A 1 216 ? -0.767 -12.845 -7.164 1.00 96.75 216 ALA A N 1
ATOM 1695 C CA . ALA A 1 216 ? 0.662 -13.049 -6.972 1.00 96.75 216 ALA A CA 1
ATOM 1696 C C . ALA A 1 216 ? 1.445 -12.560 -8.196 1.00 96.75 216 ALA A C 1
ATOM 1698 O O . ALA A 1 216 ? 1.023 -12.767 -9.331 1.00 96.75 216 ALA A O 1
ATOM 1699 N N . GLY A 1 217 ? 2.613 -11.974 -7.958 1.00 95.75 217 GLY A N 1
ATOM 1700 C CA . GLY A 1 217 ? 3.539 -11.528 -8.990 1.00 95.75 217 GLY A CA 1
ATOM 1701 C C . GLY A 1 217 ? 3.398 -10.059 -9.385 1.00 95.75 217 GLY A C 1
ATOM 1702 O O . GLY A 1 217 ? 2.487 -9.358 -8.932 1.00 95.75 217 GLY A O 1
ATOM 1703 N N . PRO A 1 218 ? 4.326 -9.576 -10.230 1.00 95.38 218 PRO A N 1
ATOM 1704 C CA . PRO A 1 218 ? 4.232 -8.257 -10.832 1.00 95.38 218 PRO A CA 1
ATOM 1705 C C . PRO A 1 218 ? 2.916 -8.065 -11.576 1.00 95.38 218 PRO A C 1
ATOM 1707 O O . PRO A 1 218 ? 2.440 -8.964 -12.269 1.00 95.38 218 PRO A O 1
ATOM 1710 N N . LEU A 1 219 ? 2.337 -6.872 -11.454 1.00 93.62 219 LEU A N 1
ATOM 1711 C CA . LEU A 1 219 ? 1.101 -6.574 -12.163 1.00 93.62 219 LEU A CA 1
ATOM 1712 C C . LEU A 1 219 ? 1.341 -6.467 -13.673 1.00 93.62 219 LEU A C 1
ATOM 1714 O O . LEU A 1 219 ? 2.414 -6.101 -14.161 1.00 93.62 219 LEU A O 1
ATOM 1718 N N . TYR A 1 220 ? 0.284 -6.778 -14.400 1.00 93.88 220 TYR A N 1
ATOM 1719 C CA . TYR A 1 220 ? 0.154 -6.655 -15.840 1.00 93.88 220 TYR A CA 1
ATOM 1720 C C . TYR A 1 220 ? -1.265 -6.163 -16.131 1.00 93.88 220 TYR A C 1
ATOM 1722 O O . TYR A 1 220 ? -2.136 -6.196 -15.254 1.00 93.88 220 TYR A O 1
ATOM 1730 N N . THR A 1 221 ? -1.490 -5.654 -17.336 1.00 92.06 221 THR A N 1
ATOM 1731 C CA . THR A 1 221 ? -2.803 -5.136 -17.739 1.00 92.06 221 THR A CA 1
ATOM 1732 C C . THR A 1 221 ? -3.551 -6.208 -18.522 1.00 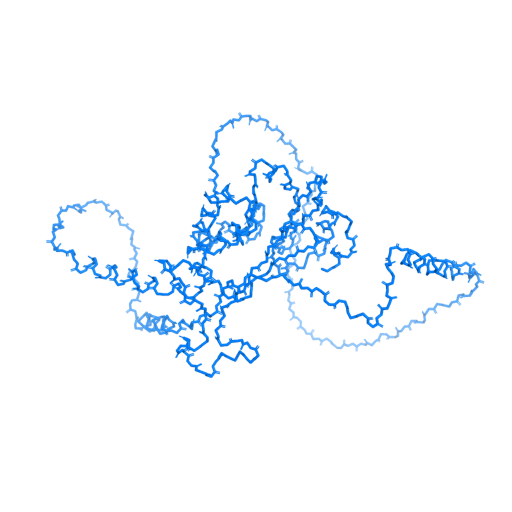92.06 221 THR A C 1
ATOM 1734 O O . THR A 1 221 ? -2.955 -6.864 -19.373 1.00 92.06 221 THR A O 1
ATOM 1737 N N . GLU A 1 222 ? -4.856 -6.334 -18.307 1.00 79.06 222 GLU A N 1
ATOM 1738 C CA . GLU A 1 222 ? -5.688 -7.300 -19.042 1.00 79.06 222 GLU A CA 1
ATOM 1739 C C . GLU A 1 222 ? -6.142 -6.778 -20.418 1.00 79.06 222 GLU A C 1
ATOM 1741 O O . GLU A 1 222 ? -6.461 -7.562 -21.310 1.00 79.06 222 GLU A O 1
ATOM 1746 N N . ASP A 1 223 ? -6.156 -5.455 -20.620 1.00 72.12 223 ASP A N 1
ATOM 1747 C CA . ASP A 1 223 ? -6.597 -4.840 -21.876 1.00 72.12 223 ASP A CA 1
ATOM 1748 C C . ASP A 1 223 ? -5.569 -5.048 -22.998 1.00 72.12 223 ASP A C 1
ATOM 1750 O O . ASP A 1 223 ? -4.481 -4.466 -22.990 1.00 72.12 223 ASP A O 1
ATOM 1754 N N . ALA A 1 224 ? -5.964 -5.809 -24.021 1.00 62.69 224 ALA A N 1
ATOM 1755 C CA . ALA A 1 224 ? -5.172 -6.083 -25.216 1.00 62.69 224 ALA A CA 1
ATOM 1756 C C . ALA A 1 224 ? -4.695 -4.816 -25.958 1.00 62.69 224 ALA A C 1
ATOM 1758 O O . ALA A 1 224 ? -3.693 -4.865 -26.668 1.00 62.69 224 ALA A O 1
ATOM 1759 N N . LYS A 1 225 ? -5.382 -3.672 -25.813 1.00 59.69 225 LYS A N 1
ATOM 1760 C CA . LYS A 1 225 ? -5.026 -2.415 -26.499 1.00 59.69 225 LYS A CA 1
ATOM 1761 C C . LYS A 1 225 ? -3.977 -1.581 -25.762 1.00 59.69 225 LYS A C 1
ATOM 1763 O O . LYS A 1 225 ? -3.347 -0.727 -26.382 1.00 59.69 225 LYS A O 1
ATOM 1768 N N . LYS A 1 226 ? -3.794 -1.800 -24.457 1.00 63.69 226 LYS A N 1
ATOM 1769 C CA . LYS A 1 226 ? -2.818 -1.100 -23.597 1.00 63.69 226 LYS A CA 1
ATOM 1770 C C . LYS A 1 226 ? -1.928 -2.098 -22.848 1.00 63.69 226 LYS A C 1
ATOM 1772 O O . LYS A 1 226 ? -1.508 -1.831 -21.725 1.00 63.69 226 LYS A O 1
ATOM 1777 N N . ALA A 1 227 ? -1.682 -3.243 -23.486 1.00 79.50 227 ALA A N 1
ATOM 1778 C CA . ALA A 1 227 ? -1.141 -4.438 -22.866 1.00 79.50 227 ALA A CA 1
ATOM 1779 C C . ALA A 1 227 ? 0.309 -4.252 -22.395 1.00 79.50 227 ALA A C 1
ATOM 1781 O O . ALA A 1 227 ? 1.250 -4.298 -23.184 1.00 79.50 227 ALA A O 1
ATOM 1782 N N . ILE A 1 228 ? 0.493 -4.089 -21.090 1.00 90.94 228 ILE A N 1
ATOM 1783 C CA . ILE A 1 228 ? 1.725 -4.445 -20.397 1.00 90.94 228 ILE A CA 1
ATOM 1784 C C . ILE A 1 228 ? 1.667 -5.957 -20.148 1.00 90.94 228 ILE A C 1
ATOM 1786 O O . ILE A 1 228 ? 0.751 -6.394 -19.444 1.00 90.94 228 ILE A O 1
ATOM 1790 N N . PRO A 1 229 ? 2.604 -6.753 -20.695 1.00 92.06 229 PRO A N 1
ATOM 1791 C CA . PRO A 1 229 ? 2.557 -8.206 -20.587 1.00 92.06 229 PRO A CA 1
ATOM 1792 C C . PRO A 1 229 ? 2.907 -8.690 -19.171 1.00 92.06 229 PRO A C 1
ATOM 1794 O O . PRO A 1 229 ? 3.565 -7.964 -18.410 1.00 92.06 229 PRO A O 1
ATOM 1797 N N . PRO A 1 230 ? 2.522 -9.928 -18.814 1.00 94.25 230 PRO A N 1
ATOM 1798 C CA . PRO A 1 230 ? 3.040 -10.615 -17.636 1.00 94.25 230 PRO A CA 1
ATOM 1799 C C . PRO A 1 230 ? 4.571 -10.582 -17.576 1.00 94.25 230 PRO A C 1
ATOM 1801 O O . PRO A 1 230 ? 5.253 -10.562 -18.598 1.00 94.25 230 PRO A O 1
ATOM 1804 N N . PHE A 1 231 ? 5.125 -10.554 -16.368 1.00 93.00 231 PHE A N 1
ATOM 1805 C CA . PHE A 1 231 ? 6.574 -10.600 -16.172 1.00 93.00 231 PHE A CA 1
ATOM 1806 C C . PHE A 1 231 ? 7.106 -12.022 -16.403 1.00 93.00 231 PHE A C 1
ATOM 1808 O O . PHE A 1 231 ? 6.562 -12.966 -15.824 1.00 93.00 231 PHE A O 1
ATOM 1815 N N . SER A 1 232 ? 8.189 -12.169 -17.175 1.00 91.94 232 SER A N 1
ATOM 1816 C CA . SER A 1 232 ? 8.907 -13.438 -17.347 1.00 91.94 232 SER A CA 1
ATOM 1817 C C . SER A 1 232 ? 10.386 -13.303 -16.996 1.00 91.94 232 SER A C 1
ATOM 1819 O O . SER A 1 232 ? 11.039 -12.327 -17.366 1.00 91.94 232 SER A O 1
ATOM 1821 N N . TRP A 1 233 ? 10.944 -14.303 -16.311 1.00 89.06 233 TRP A N 1
ATOM 1822 C CA . TRP A 1 233 ? 12.370 -14.318 -15.966 1.00 89.06 233 TRP A CA 1
ATOM 1823 C C . TRP A 1 233 ? 13.276 -14.427 -17.201 1.00 89.06 233 TRP A C 1
ATOM 1825 O O . TRP A 1 233 ? 14.334 -13.803 -17.227 1.00 89.06 233 TRP A O 1
ATOM 1835 N N . SER A 1 234 ? 12.844 -15.141 -18.239 1.00 85.81 234 SER A N 1
ATOM 1836 C CA . SER A 1 234 ? 13.547 -15.314 -19.520 1.00 85.81 234 SER A CA 1
ATOM 1837 C C . SER A 1 234 ? 13.700 -14.014 -20.308 1.00 85.81 234 SER A C 1
ATOM 1839 O O . SER A 1 234 ? 14.640 -13.887 -21.091 1.00 85.81 234 SER A O 1
ATOM 1841 N N . ASP A 1 235 ? 12.829 -13.028 -20.072 1.00 83.38 235 ASP A N 1
ATOM 1842 C CA . ASP A 1 235 ? 12.933 -11.704 -20.698 1.00 83.38 235 ASP A CA 1
ATOM 1843 C C . ASP A 1 235 ? 14.061 -10.867 -20.074 1.00 83.38 235 ASP A C 1
ATOM 1845 O O . ASP A 1 235 ? 14.490 -9.844 -20.620 1.00 83.38 235 ASP A O 1
ATOM 1849 N N . ILE A 1 236 ? 14.593 -11.294 -18.924 1.00 79.62 236 ILE A N 1
ATOM 1850 C CA . ILE A 1 236 ? 15.753 -10.665 -18.307 1.00 79.62 236 ILE A CA 1
ATOM 1851 C C . ILE A 1 236 ? 17.017 -11.185 -19.000 1.00 79.62 236 ILE A C 1
ATOM 1853 O O . ILE A 1 236 ? 17.655 -12.142 -18.578 1.00 79.62 236 ILE A O 1
ATOM 1857 N N . VAL A 1 237 ? 17.409 -10.480 -20.062 1.00 64.62 237 VAL A N 1
ATOM 1858 C CA . VAL A 1 237 ? 18.598 -10.769 -20.891 1.00 64.62 237 VAL A CA 1
ATOM 1859 C C . VAL A 1 237 ? 19.937 -10.535 -20.152 1.00 64.62 237 VAL A C 1
ATOM 1861 O O . VAL A 1 237 ? 21.006 -10.856 -20.669 1.00 64.62 237 VAL A O 1
ATOM 1864 N N . ASP A 1 238 ? 19.920 -9.988 -18.931 1.00 63.34 238 ASP A N 1
ATOM 1865 C CA . ASP A 1 238 ? 21.144 -9.664 -18.188 1.00 63.34 238 ASP A CA 1
ATOM 1866 C C . ASP A 1 238 ? 21.584 -10.839 -17.297 1.00 63.34 238 ASP A C 1
ATOM 1868 O O . ASP A 1 238 ? 20.895 -11.190 -16.346 1.00 63.34 238 ASP A O 1
ATOM 1872 N N . ASP A 1 239 ? 22.760 -11.392 -17.623 1.00 56.19 239 ASP A N 1
ATOM 1873 C CA . ASP A 1 239 ? 23.563 -12.382 -16.885 1.00 56.19 239 ASP A CA 1
ATOM 1874 C C . ASP A 1 239 ? 22.753 -13.470 -16.151 1.00 56.19 239 ASP A C 1
ATOM 1876 O O . ASP A 1 239 ? 22.424 -13.361 -14.967 1.00 56.19 239 ASP A O 1
ATOM 1880 N N . ALA A 1 240 ? 22.507 -14.577 -16.862 1.00 51.84 240 ALA A N 1
ATOM 1881 C CA . ALA A 1 240 ? 21.815 -15.783 -16.391 1.00 51.84 240 ALA A CA 1
ATOM 1882 C C . ALA A 1 240 ? 22.355 -16.367 -15.064 1.00 51.84 240 ALA A C 1
ATOM 1884 O O . ALA A 1 240 ? 21.727 -17.242 -14.471 1.00 51.84 240 ALA A O 1
ATOM 1885 N N . THR A 1 241 ? 23.506 -15.894 -14.578 1.00 54.12 241 THR A N 1
ATOM 1886 C CA . THR A 1 241 ? 24.111 -16.324 -13.315 1.00 54.12 241 THR A CA 1
ATOM 1887 C C . THR A 1 241 ? 23.692 -15.501 -12.089 1.00 54.12 241 THR A C 1
ATOM 1889 O O . THR A 1 241 ? 23.974 -15.930 -10.969 1.00 54.12 241 THR A O 1
ATOM 1892 N N . SER A 1 242 ? 23.018 -14.346 -12.241 1.00 62.09 242 SER A N 1
ATOM 1893 C CA . SER A 1 242 ? 22.786 -13.430 -11.107 1.00 62.09 242 SER A CA 1
ATOM 1894 C C . SER A 1 242 ? 21.393 -13.464 -10.473 1.00 62.09 242 SER A C 1
ATOM 1896 O O . SER A 1 242 ? 21.244 -12.965 -9.358 1.00 62.09 242 SER A O 1
ATOM 1898 N N . ASN A 1 243 ? 20.383 -14.044 -11.128 1.00 71.56 243 ASN A N 1
ATOM 1899 C CA . ASN A 1 243 ? 18.988 -13.982 -10.671 1.00 71.56 243 ASN A CA 1
ATOM 1900 C C . ASN A 1 243 ? 18.436 -15.375 -10.343 1.00 71.56 243 ASN A C 1
ATOM 1902 O O . ASN A 1 243 ? 17.574 -15.898 -11.045 1.00 71.56 243 ASN A O 1
ATOM 1906 N N . PHE A 1 244 ? 18.930 -15.990 -9.267 1.00 83.31 244 PHE A N 1
ATOM 1907 C CA . PHE A 1 244 ? 18.367 -17.243 -8.762 1.00 83.31 244 PHE A CA 1
ATOM 1908 C C . PHE A 1 244 ? 16.923 -17.033 -8.293 1.00 83.31 244 PHE A C 1
ATOM 1910 O O . PHE A 1 244 ? 16.668 -16.281 -7.355 1.00 83.31 244 PHE A O 1
ATOM 1917 N N . HIS A 1 245 ? 15.993 -17.740 -8.926 1.00 88.12 245 HIS A N 1
ATOM 1918 C CA . HIS A 1 245 ? 14.563 -17.711 -8.619 1.00 88.12 245 HIS A CA 1
ATOM 1919 C C . HIS A 1 245 ? 14.015 -19.142 -8.481 1.00 88.12 245 HIS A C 1
ATOM 1921 O O . HIS A 1 245 ? 12.959 -19.492 -8.995 1.00 88.12 245 HIS A O 1
ATOM 1927 N N . ILE A 1 246 ? 14.772 -20.008 -7.797 1.00 90.50 246 ILE A N 1
ATOM 1928 C CA . ILE A 1 246 ? 14.414 -21.418 -7.594 1.00 90.50 246 ILE A CA 1
ATOM 1929 C C . ILE A 1 246 ? 13.042 -21.511 -6.915 1.00 90.50 246 ILE A C 1
ATOM 1931 O O . ILE A 1 246 ? 12.829 -20.934 -5.851 1.00 90.50 246 ILE A O 1
ATOM 1935 N N . GLY A 1 247 ? 12.127 -22.267 -7.523 1.00 94.75 247 GLY A N 1
ATOM 1936 C CA . GLY A 1 247 ? 10.763 -22.452 -7.022 1.00 94.75 247 GLY A CA 1
ATOM 1937 C C . GLY A 1 247 ? 9.789 -21.336 -7.406 1.00 94.75 247 GLY A C 1
ATOM 1938 O O . GLY A 1 247 ? 8.607 -21.445 -7.091 1.00 94.75 247 GLY A O 1
ATOM 1939 N N . HIS A 1 248 ? 10.247 -20.288 -8.094 1.00 95.00 248 HIS A N 1
ATOM 1940 C CA . HIS A 1 248 ? 9.361 -19.305 -8.705 1.00 95.00 248 HIS A CA 1
ATOM 1941 C C . HIS A 1 248 ? 8.935 -19.774 -10.103 1.00 95.00 248 HIS A C 1
ATOM 1943 O O . HIS A 1 248 ? 9.712 -20.446 -10.785 1.00 95.00 248 HIS A O 1
ATOM 1949 N N . PRO A 1 249 ? 7.719 -19.424 -10.546 1.00 95.62 249 PRO A N 1
ATOM 1950 C CA . PRO A 1 249 ? 7.298 -19.652 -11.920 1.00 95.62 249 PRO A CA 1
ATOM 1951 C C . PRO A 1 249 ? 8.141 -18.812 -12.883 1.00 95.62 249 PRO A C 1
ATOM 1953 O O . PRO A 1 249 ? 8.587 -17.714 -12.540 1.00 95.62 249 PRO A O 1
ATOM 1956 N N . GLU A 1 250 ? 8.313 -19.338 -14.093 1.00 93.75 250 GLU A N 1
ATOM 1957 C CA . GLU A 1 250 ? 9.006 -18.663 -15.190 1.00 93.75 250 GLU A CA 1
ATOM 1958 C C . GLU A 1 250 ? 8.281 -17.369 -15.590 1.00 93.75 250 GLU A C 1
ATOM 1960 O O . GLU A 1 250 ? 8.882 -16.297 -15.612 1.00 93.75 250 GLU A O 1
ATOM 1965 N N . THR A 1 251 ? 6.967 -17.466 -15.808 1.00 94.69 251 THR A N 1
ATOM 1966 C CA . THR A 1 251 ? 6.081 -16.347 -16.147 1.00 94.69 251 THR A CA 1
ATOM 1967 C C . THR A 1 251 ? 5.045 -16.139 -15.043 1.00 94.69 251 THR A C 1
ATOM 1969 O O . THR A 1 251 ? 4.417 -17.090 -14.574 1.00 94.69 251 THR A O 1
ATOM 1972 N N . TRP A 1 252 ? 4.848 -14.889 -14.630 1.00 95.44 252 TRP A N 1
ATOM 1973 C CA . TRP A 1 252 ? 3.913 -14.489 -13.576 1.00 95.44 252 TRP A CA 1
ATOM 1974 C C . TRP A 1 252 ? 2.599 -13.972 -14.168 1.00 95.44 252 TRP A C 1
ATOM 1976 O O . TRP A 1 252 ? 2.340 -12.771 -14.177 1.00 95.44 252 TRP A O 1
ATOM 1986 N N . ASP A 1 253 ? 1.772 -14.895 -14.655 1.00 95.25 253 ASP A N 1
ATOM 1987 C CA . ASP A 1 253 ? 0.443 -14.626 -15.219 1.00 95.25 253 ASP A CA 1
ATOM 1988 C C . ASP A 1 253 ? -0.654 -15.225 -14.325 1.00 95.25 253 ASP A C 1
ATOM 1990 O O . ASP A 1 253 ? -1.320 -16.203 -14.665 1.00 95.25 253 ASP A O 1
ATOM 1994 N N . PHE A 1 254 ? -0.780 -14.692 -13.107 1.00 95.38 254 PHE A N 1
ATOM 1995 C CA . PHE A 1 254 ? -1.779 -15.157 -12.147 1.00 95.38 254 PHE A CA 1
ATOM 1996 C C . PHE A 1 254 ? -3.022 -14.266 -12.144 1.00 95.38 254 PHE A C 1
ATOM 1998 O O . PHE A 1 254 ? -2.951 -13.035 -12.025 1.00 95.38 254 PHE A O 1
ATOM 2005 N N . SER A 1 255 ? -4.185 -14.912 -12.197 1.00 92.81 255 SER A N 1
ATOM 2006 C CA . SER A 1 255 ? -5.475 -14.263 -11.994 1.00 92.81 255 SER A CA 1
ATOM 2007 C C . SER A 1 255 ? -5.729 -13.966 -10.514 1.00 92.81 255 SER A C 1
ATOM 2009 O O . SER A 1 255 ? -5.050 -14.473 -9.616 1.00 92.81 255 SER A O 1
ATOM 2011 N N . LEU A 1 256 ? -6.758 -13.159 -10.257 1.00 93.31 256 LEU A N 1
ATOM 2012 C CA . LEU A 1 256 ? -7.292 -12.967 -8.915 1.00 93.31 256 LEU A CA 1
ATOM 2013 C C . LEU A 1 256 ? -7.729 -14.322 -8.336 1.00 93.31 256 LEU A C 1
ATOM 2015 O O . LEU A 1 256 ? -8.458 -15.074 -8.983 1.00 93.31 256 LEU A O 1
ATOM 2019 N N . PHE A 1 257 ? -7.280 -14.634 -7.123 1.00 93.62 257 PHE A N 1
ATOM 2020 C CA . PHE A 1 257 ? -7.625 -15.867 -6.422 1.00 93.62 257 PHE A CA 1
ATOM 2021 C C . PHE A 1 257 ? -8.066 -15.565 -4.991 1.00 93.62 257 PHE A C 1
ATOM 2023 O O . PHE A 1 257 ? -7.583 -14.627 -4.364 1.00 93.62 257 PHE A O 1
ATOM 2030 N N . GLN A 1 258 ? -8.969 -16.373 -4.445 1.00 93.56 258 GLN A N 1
ATOM 2031 C CA . GLN A 1 258 ? -9.356 -16.297 -3.039 1.00 93.56 258 GLN A CA 1
ATOM 2032 C C . GLN A 1 258 ? -8.700 -17.460 -2.282 1.00 93.56 258 GLN A C 1
ATOM 2034 O O . GLN A 1 258 ? -9.013 -18.618 -2.575 1.00 93.56 258 GLN A O 1
ATOM 2039 N N . PRO A 1 259 ? -7.783 -17.208 -1.328 1.00 91.25 259 PRO A N 1
ATOM 2040 C CA . PRO A 1 259 ? -7.177 -18.269 -0.541 1.00 91.25 259 PRO A CA 1
ATOM 2041 C C . PRO A 1 259 ? -8.248 -19.013 0.258 1.00 91.25 259 PRO A C 1
ATOM 2043 O O . PRO A 1 259 ? -9.029 -18.410 0.993 1.00 91.25 259 PRO A O 1
ATOM 2046 N N . THR A 1 260 ? -8.253 -20.340 0.149 1.00 88.19 260 THR A N 1
ATOM 2047 C CA . THR A 1 260 ? -9.051 -21.200 1.024 1.00 88.19 260 THR A CA 1
ATOM 2048 C C . THR A 1 260 ? -8.147 -21.720 2.128 1.00 88.19 260 THR A C 1
ATOM 2050 O O . THR A 1 260 ? -7.177 -22.433 1.868 1.00 88.19 260 THR A O 1
ATOM 2053 N N . TRP A 1 261 ? -8.449 -21.358 3.372 1.00 77.56 261 TRP A N 1
ATOM 2054 C CA . TRP A 1 261 ? -7.724 -21.888 4.517 1.00 77.56 261 TRP A CA 1
ATOM 2055 C C . TRP A 1 261 ? -8.117 -23.345 4.726 1.00 77.56 261 TRP A C 1
ATOM 2057 O O . TRP A 1 261 ? -9.213 -23.649 5.194 1.00 77.56 261 TRP A O 1
ATOM 2067 N N . VAL A 1 262 ? -7.207 -24.257 4.400 1.00 76.50 262 VAL A N 1
ATOM 2068 C CA . VAL A 1 262 ? -7.355 -25.656 4.788 1.00 76.50 262 VAL A CA 1
ATOM 2069 C C . VAL A 1 262 ? -6.964 -25.748 6.259 1.00 76.50 262 VAL A C 1
ATOM 2071 O O . VAL A 1 262 ? -5.792 -25.892 6.604 1.00 76.50 262 VAL A O 1
ATOM 2074 N N . CYS A 1 263 ? -7.946 -25.635 7.155 1.00 61.94 263 CYS A N 1
ATOM 2075 C CA . CYS A 1 263 ? -7.762 -26.157 8.502 1.00 61.94 263 CYS A CA 1
ATOM 2076 C C . CYS A 1 263 ? -7.564 -27.661 8.337 1.00 61.94 263 CYS A C 1
ATOM 2078 O O . CYS A 1 263 ? -8.492 -28.351 7.921 1.00 61.94 263 CYS A O 1
ATOM 2080 N N . ALA A 1 264 ? -6.358 -28.161 8.613 1.00 52.38 264 ALA A N 1
ATOM 2081 C CA . ALA A 1 264 ? -6.112 -29.592 8.664 1.00 52.38 264 ALA A CA 1
ATOM 2082 C C . ALA A 1 264 ? -7.112 -30.201 9.657 1.00 52.38 264 ALA A C 1
ATOM 2084 O O . ALA A 1 264 ? -6.959 -30.089 10.872 1.00 52.38 264 ALA A O 1
ATOM 2085 N N . SER A 1 265 ? -8.158 -30.829 9.129 1.00 50.66 265 SER A N 1
ATOM 2086 C CA . SER A 1 265 ? -9.276 -31.418 9.866 1.00 50.66 265 SER A CA 1
ATOM 2087 C C . SER A 1 265 ? -8.880 -32.676 10.648 1.00 50.66 265 SER A C 1
ATOM 2089 O O . SER A 1 265 ? -9.738 -33.456 11.047 1.00 50.66 265 SER A O 1
ATOM 2091 N N . LEU A 1 266 ? -7.583 -32.871 10.906 1.00 50.38 266 LEU A N 1
ATOM 2092 C CA . LEU A 1 266 ? -7.070 -33.878 11.831 1.00 50.38 266 LEU A CA 1
ATOM 2093 C C . LEU A 1 266 ? -7.138 -33.430 13.299 1.00 50.38 266 LEU A C 1
ATOM 2095 O O . LEU A 1 266 ? -6.895 -34.243 14.183 1.00 50.38 266 LEU A O 1
ATOM 2099 N N . CYS A 1 267 ? -7.533 -32.186 13.577 1.00 46.56 267 CYS A N 1
ATOM 2100 C CA . CYS A 1 267 ? -7.988 -31.790 14.905 1.00 46.56 267 CYS A CA 1
ATOM 2101 C C . CYS A 1 267 ? -9.451 -31.366 14.829 1.00 46.56 267 CYS A C 1
ATOM 2103 O O . CYS A 1 267 ? -9.791 -30.329 14.265 1.00 46.56 267 CYS A O 1
ATOM 2105 N N . SER A 1 268 ? -10.321 -32.160 15.443 1.00 41.97 268 SER A N 1
ATOM 2106 C CA . SER A 1 268 ? -11.682 -31.793 15.814 1.00 41.97 268 SER A CA 1
ATOM 2107 C C . SER A 1 268 ? -11.659 -30.670 16.861 1.00 41.97 268 SER A C 1
ATOM 2109 O O . SER A 1 268 ? -11.949 -30.887 18.036 1.00 41.97 268 SER A O 1
ATOM 2111 N N . CYS A 1 269 ? -11.280 -29.457 16.470 1.00 40.72 269 CYS A N 1
ATOM 2112 C CA . CYS A 1 269 ? -11.493 -28.268 17.282 1.00 40.72 269 CYS A CA 1
ATOM 2113 C C . CYS A 1 269 ? -12.904 -27.747 17.009 1.00 40.72 269 CYS A C 1
ATOM 2115 O O . CYS A 1 269 ? -13.136 -26.878 16.172 1.00 40.72 269 CYS A O 1
ATOM 2117 N N . ALA A 1 270 ? -13.859 -28.272 17.777 1.00 41.69 270 ALA A N 1
ATOM 2118 C CA . ALA A 1 270 ? -15.033 -27.493 18.130 1.00 41.69 270 ALA A CA 1
ATOM 2119 C C . ALA A 1 270 ? -14.564 -26.106 18.619 1.00 41.69 270 ALA A C 1
ATOM 2121 O O . ALA A 1 270 ? -13.688 -26.007 19.478 1.00 41.69 270 ALA A O 1
ATOM 2122 N N . SER A 1 271 ? -15.108 -25.054 18.005 1.00 46.88 271 SER A N 1
ATOM 2123 C CA . SER A 1 271 ? -14.954 -23.627 18.328 1.00 46.88 271 SER A CA 1
ATOM 2124 C C . SER A 1 271 ? -14.360 -23.314 19.724 1.00 46.88 271 SER A C 1
ATOM 2126 O O . SER A 1 271 ? -15.044 -23.517 20.733 1.00 46.88 271 SER A O 1
ATOM 2128 N N . PRO A 1 272 ? -13.160 -22.703 19.829 1.00 49.09 272 PRO A N 1
ATOM 2129 C CA . PRO A 1 272 ? -12.604 -22.283 21.106 1.00 49.09 272 PRO A CA 1
ATOM 2130 C C . PRO A 1 272 ? -12.825 -20.780 21.328 1.00 49.09 272 PRO A C 1
ATOM 2132 O O . PRO A 1 272 ? -11.880 -19.998 21.341 1.00 49.09 272 PRO A O 1
ATOM 2135 N N . ARG A 1 273 ? -14.074 -20.352 21.547 1.00 45.62 273 ARG A N 1
ATOM 2136 C CA . ARG A 1 273 ? -14.327 -19.103 22.301 1.00 45.62 273 ARG A CA 1
ATOM 2137 C C . ARG A 1 273 ? -14.598 -19.345 23.789 1.00 45.62 273 ARG A C 1
ATOM 2139 O O . ARG A 1 273 ? -14.494 -18.414 24.571 1.00 45.62 273 ARG A O 1
ATOM 2146 N N . SER A 1 274 ? -14.865 -20.588 24.204 1.00 46.31 274 SER A N 1
ATOM 2147 C CA . SER A 1 274 ? -15.136 -20.924 25.614 1.00 46.31 274 SER A CA 1
ATOM 2148 C C . SER A 1 274 ? -13.919 -21.504 26.355 1.00 46.31 274 SER A C 1
ATOM 2150 O O . SER A 1 274 ? -13.739 -21.266 27.547 1.00 46.31 274 SER A O 1
ATOM 2152 N N . SER A 1 275 ? -13.033 -22.219 25.659 1.00 45.91 275 SER A N 1
ATOM 2153 C CA . SER A 1 275 ? -11.959 -22.995 26.300 1.00 45.91 275 SER A CA 1
ATOM 2154 C C . SER A 1 275 ? -10.738 -22.162 26.708 1.00 45.91 275 SER A C 1
ATOM 2156 O O . SER A 1 275 ? -10.022 -22.544 27.629 1.00 45.91 275 SER A O 1
ATOM 2158 N N . TYR A 1 276 ? -10.499 -21.021 26.049 1.00 44.75 276 TYR A N 1
ATOM 2159 C CA . TYR A 1 276 ? -9.337 -20.166 26.334 1.00 44.75 276 TYR A CA 1
ATOM 2160 C C . TYR A 1 276 ? -9.505 -19.347 27.623 1.00 44.75 276 TYR A C 1
ATOM 2162 O O . TYR A 1 276 ? -8.525 -19.106 28.323 1.00 44.75 276 TYR A O 1
ATOM 2170 N N . ILE A 1 277 ? -10.746 -18.991 27.980 1.00 52.12 277 ILE A N 1
ATOM 2171 C CA . ILE A 1 277 ? -11.061 -18.299 29.241 1.00 52.12 277 ILE A CA 1
ATOM 2172 C C . ILE A 1 277 ? -10.809 -19.240 30.431 1.00 52.12 277 ILE A C 1
ATOM 2174 O O . ILE A 1 277 ? -10.100 -18.878 31.362 1.00 52.12 277 ILE A O 1
ATOM 2178 N N . LYS A 1 278 ? -11.229 -20.510 30.335 1.00 47.41 278 LYS A N 1
ATOM 2179 C CA . LYS A 1 278 ? -10.996 -21.507 31.398 1.00 47.41 278 LYS A CA 1
ATOM 2180 C C . LYS A 1 278 ? -9.519 -21.841 31.632 1.00 47.41 278 LYS A C 1
ATOM 2182 O O . LYS A 1 278 ? -9.147 -22.197 32.747 1.00 47.41 278 LYS A O 1
ATOM 2187 N N . LEU A 1 279 ? -8.670 -21.754 30.604 1.00 49.00 279 LEU A N 1
ATOM 2188 C CA . LEU A 1 279 ? -7.239 -22.022 30.766 1.00 49.00 279 LEU A CA 1
ATOM 2189 C C . LEU A 1 279 ? -6.528 -20.871 31.497 1.00 49.00 279 LEU A C 1
ATOM 2191 O O . LEU A 1 279 ? -5.648 -21.124 32.315 1.00 49.00 279 LEU A O 1
ATOM 2195 N N . LEU A 1 280 ? -6.928 -19.622 31.238 1.00 51.56 280 LEU A N 1
ATOM 2196 C CA . LEU A 1 280 ? -6.369 -18.449 31.916 1.00 51.56 280 LEU A CA 1
ATOM 2197 C C . LEU A 1 280 ? -6.854 -18.334 33.368 1.00 51.56 280 LEU A C 1
ATOM 2199 O O . LEU A 1 280 ? -6.040 -18.023 34.236 1.00 51.56 280 LEU A O 1
ATOM 2203 N N . ASP A 1 281 ? -8.108 -18.692 33.652 1.00 50.72 281 ASP A N 1
ATOM 2204 C CA . ASP A 1 281 ? -8.634 -18.725 35.024 1.00 50.72 281 ASP A CA 1
ATOM 2205 C C . ASP A 1 281 ? -7.903 -19.766 35.895 1.00 50.72 281 ASP A C 1
ATOM 2207 O O . ASP A 1 281 ? -7.560 -19.494 37.046 1.00 50.72 281 ASP A O 1
ATOM 2211 N N . ASN A 1 282 ? -7.561 -20.932 35.329 1.00 51.56 282 ASN A N 1
ATOM 2212 C CA . ASN A 1 282 ? -6.806 -21.969 36.043 1.00 51.56 282 ASN A CA 1
ATOM 2213 C C . ASN A 1 282 ? -5.333 -21.591 36.272 1.00 51.56 282 ASN A C 1
ATOM 2215 O O . ASN A 1 282 ? -4.766 -21.907 37.320 1.00 51.56 282 ASN A O 1
ATOM 2219 N N . VAL A 1 283 ? -4.700 -20.891 35.324 1.00 63.25 283 VAL A N 1
ATOM 2220 C CA . VAL A 1 283 ? -3.317 -20.411 35.489 1.00 63.25 283 VAL A CA 1
ATOM 2221 C C . VAL A 1 283 ? -3.254 -19.276 36.516 1.00 63.25 283 VAL A C 1
ATOM 2223 O O . VAL A 1 283 ? -2.334 -19.253 37.335 1.00 63.25 283 VAL A O 1
ATOM 2226 N N . TRP A 1 284 ? -4.249 -18.383 36.545 1.00 52.78 284 TRP A N 1
ATOM 2227 C CA . TRP A 1 284 ? -4.320 -17.316 37.546 1.00 52.78 284 TRP A CA 1
ATOM 2228 C C . TRP A 1 284 ? -4.583 -17.857 38.957 1.00 52.78 284 TRP A C 1
ATOM 2230 O O . TRP A 1 284 ? -3.911 -17.429 39.894 1.00 52.78 284 TRP A O 1
ATOM 2240 N N . ALA A 1 285 ? -5.467 -18.852 39.112 1.00 56.47 285 ALA A N 1
ATOM 2241 C CA . ALA A 1 285 ? -5.723 -19.523 40.392 1.00 56.47 285 ALA A CA 1
ATOM 2242 C C . ALA A 1 285 ? -4.494 -20.285 40.924 1.00 56.47 285 ALA A C 1
ATOM 2244 O O . ALA A 1 285 ? -4.215 -20.273 42.121 1.00 56.47 285 ALA A O 1
ATOM 2245 N N . THR A 1 286 ? -3.706 -20.893 40.030 1.00 57.97 286 THR A N 1
ATOM 2246 C CA . THR A 1 286 ? -2.471 -21.596 40.417 1.00 57.97 286 THR A CA 1
ATOM 2247 C C . THR A 1 286 ? -1.373 -20.612 40.839 1.00 57.97 286 THR A C 1
ATOM 2249 O O . THR A 1 286 ? -0.656 -20.863 41.803 1.00 57.97 286 THR A O 1
ATOM 2252 N N . LEU A 1 287 ? -1.268 -19.452 40.179 1.00 47.16 287 LEU A N 1
ATOM 2253 C CA . LEU A 1 287 ? -0.294 -18.415 40.542 1.00 47.16 287 LEU A CA 1
ATOM 2254 C C . LEU A 1 287 ? -0.675 -17.644 41.814 1.00 47.16 287 LEU A C 1
ATOM 2256 O O . LEU A 1 287 ? 0.214 -17.274 42.573 1.00 47.16 287 LEU A O 1
ATOM 2260 N N . THR A 1 288 ? -1.965 -17.438 42.092 1.00 52.97 288 THR A N 1
ATOM 2261 C CA . THR A 1 288 ? -2.403 -16.814 43.357 1.00 52.97 288 THR A CA 1
ATOM 2262 C C . THR A 1 288 ? -2.273 -17.759 44.552 1.00 52.97 288 THR A C 1
ATOM 2264 O O . THR A 1 288 ? -1.934 -17.295 45.637 1.00 52.97 288 THR A O 1
ATOM 2267 N N . GLY A 1 289 ? -2.415 -19.076 44.356 1.00 45.47 289 GLY A N 1
ATOM 2268 C CA . GLY A 1 289 ? -2.132 -20.074 45.395 1.00 45.47 289 GLY A CA 1
ATOM 2269 C C . GLY A 1 289 ? -0.646 -20.200 45.763 1.00 45.47 289 GLY A C 1
ATOM 2270 O O . GLY A 1 289 ? -0.326 -20.523 46.901 1.00 45.47 289 GLY A O 1
ATOM 2271 N N . MET A 1 290 ? 0.275 -19.888 44.843 1.00 45.31 290 MET A N 1
ATOM 2272 C CA . MET A 1 290 ? 1.723 -19.944 45.107 1.00 45.31 290 MET A CA 1
ATOM 2273 C C . MET A 1 290 ? 2.281 -18.723 45.860 1.00 45.31 290 MET A C 1
ATOM 2275 O O . MET A 1 290 ? 3.438 -18.752 46.268 1.00 45.31 290 MET A O 1
ATOM 2279 N N . PHE A 1 291 ? 1.492 -17.660 46.058 1.00 43.47 291 PHE A N 1
ATOM 2280 C CA . PHE A 1 291 ? 1.942 -16.419 46.710 1.00 43.47 291 PHE A CA 1
ATOM 2281 C C . PHE A 1 291 ? 1.371 -16.195 48.122 1.00 43.47 291 PHE A C 1
ATOM 2283 O O . PHE A 1 291 ? 1.561 -15.115 48.676 1.00 43.47 291 PHE A O 1
ATOM 2290 N N . GLN A 1 292 ? 0.702 -17.188 48.723 1.00 44.78 292 GLN A N 1
ATOM 2291 C CA . GLN A 1 292 ? 0.091 -17.051 50.056 1.00 44.78 292 GLN A CA 1
ATOM 2292 C C . GLN A 1 292 ? 0.738 -17.851 51.195 1.00 44.78 292 GLN A C 1
ATOM 2294 O O . GLN A 1 292 ? 0.285 -17.739 52.329 1.00 44.78 292 GLN A O 1
ATOM 2299 N N . GLU A 1 293 ? 1.841 -18.557 50.963 1.00 49.41 293 GLU A N 1
ATOM 2300 C CA . GLU A 1 293 ? 2.622 -19.160 52.049 1.00 49.41 293 GLU A CA 1
ATOM 2301 C C . GLU A 1 293 ? 4.099 -18.836 51.863 1.00 49.41 293 GLU A C 1
ATOM 2303 O O . GLU A 1 293 ? 4.792 -19.525 51.128 1.00 49.41 293 GLU A O 1
ATOM 2308 N N . HIS A 1 294 ? 4.562 -17.750 52.483 1.00 39.53 294 HIS A N 1
ATOM 2309 C CA . HIS A 1 294 ? 5.898 -17.631 53.076 1.00 39.53 294 HIS A CA 1
ATOM 2310 C C . HIS A 1 294 ? 6.035 -16.240 53.707 1.00 39.53 294 HIS A C 1
ATOM 2312 O O . HIS A 1 294 ? 6.576 -15.316 53.102 1.00 39.53 294 HIS A O 1
ATOM 2318 N N . ASP A 1 295 ? 5.564 -16.113 54.946 1.00 41.41 295 ASP A N 1
ATOM 2319 C CA . ASP A 1 295 ? 6.081 -15.106 55.866 1.00 41.41 295 ASP A CA 1
ATOM 2320 C C . ASP A 1 295 ? 7.057 -15.760 56.849 1.00 41.41 295 ASP A C 1
ATOM 2322 O O . ASP A 1 295 ? 6.831 -16.871 57.326 1.00 41.41 295 ASP A O 1
ATOM 2326 N N . ALA A 1 296 ? 8.110 -14.991 57.139 1.00 45.56 296 ALA A N 1
ATOM 2327 C CA . ALA A 1 296 ? 9.019 -15.066 58.281 1.00 45.56 296 ALA A CA 1
ATOM 2328 C C . ALA A 1 296 ? 9.915 -16.315 58.421 1.00 45.56 296 ALA A C 1
ATOM 2330 O O . ALA A 1 296 ? 9.524 -17.329 58.982 1.00 45.56 296 ALA A O 1
ATOM 2331 N N . ASP A 1 297 ? 11.174 -16.203 57.973 1.00 39.16 297 ASP A N 1
ATOM 2332 C CA . ASP A 1 297 ? 12.341 -16.173 58.879 1.00 39.16 297 ASP A CA 1
ATOM 2333 C C . ASP A 1 297 ? 13.679 -16.254 58.115 1.00 39.16 297 ASP A C 1
ATOM 2335 O O . ASP A 1 297 ? 13.850 -17.038 57.185 1.00 39.16 297 ASP A O 1
ATOM 2339 N N . GLY A 1 298 ? 14.674 -15.477 58.565 1.00 37.34 298 GLY A N 1
ATOM 2340 C CA . GLY A 1 298 ? 16.092 -15.822 58.376 1.00 37.34 298 GLY A CA 1
ATOM 2341 C C . GLY A 1 298 ? 16.924 -14.940 57.437 1.00 37.34 298 GLY A C 1
ATOM 2342 O O . GLY A 1 298 ? 17.032 -15.171 56.237 1.00 37.34 298 GLY A O 1
ATOM 2343 N N . TYR A 1 299 ? 17.628 -13.976 58.032 1.00 38.28 299 TYR A N 1
ATOM 2344 C CA . TYR A 1 299 ? 18.720 -13.193 57.443 1.00 38.28 299 TYR A CA 1
ATOM 2345 C C . TYR A 1 299 ? 19.879 -14.042 56.877 1.00 38.28 299 TYR A C 1
ATOM 2347 O O . TYR A 1 299 ? 20.390 -14.927 57.558 1.00 38.28 299 TYR A O 1
ATOM 2355 N N . ALA A 1 300 ? 20.450 -13.613 55.742 1.00 36.25 300 ALA A N 1
ATOM 2356 C CA . ALA A 1 300 ? 21.888 -13.735 55.468 1.00 36.25 300 ALA A CA 1
ATOM 2357 C C . ALA A 1 300 ? 22.372 -12.615 54.525 1.00 36.25 300 ALA A C 1
ATOM 2359 O O . ALA A 1 300 ? 21.931 -12.491 53.385 1.00 36.25 300 ALA A O 1
ATOM 2360 N N . THR A 1 301 ? 23.299 -11.784 55.003 1.00 48.28 301 THR A N 1
ATOM 2361 C CA . THR A 1 301 ? 23.942 -10.713 54.226 1.00 48.28 301 THR A CA 1
ATOM 2362 C C . THR A 1 301 ? 25.063 -11.268 53.327 1.00 48.28 301 THR A C 1
ATOM 2364 O O . THR A 1 301 ? 25.843 -12.115 53.774 1.00 48.28 301 THR A O 1
ATOM 2367 N N . PRO A 1 302 ? 25.229 -10.793 52.073 1.00 47.88 302 PRO A N 1
ATOM 2368 C CA . PRO A 1 302 ? 26.322 -11.252 51.220 1.00 47.88 302 PRO A CA 1
ATOM 2369 C C . PRO A 1 302 ? 27.676 -10.646 51.615 1.00 47.88 302 PRO A C 1
ATOM 2371 O O . PRO A 1 302 ? 27.832 -9.438 51.814 1.00 47.88 302 PRO A O 1
ATOM 2374 N N . LYS A 1 303 ? 28.685 -11.519 51.677 1.00 45.22 303 LYS A N 1
ATOM 2375 C CA . LYS A 1 303 ? 30.091 -11.216 51.966 1.00 45.22 303 LYS A CA 1
ATOM 2376 C C . LYS A 1 303 ? 30.712 -10.296 50.904 1.00 45.22 303 LYS A C 1
ATOM 2378 O O . LYS A 1 303 ? 30.547 -10.486 49.702 1.00 45.22 303 LYS A O 1
ATOM 2383 N N . LYS A 1 304 ? 31.511 -9.332 51.374 1.00 41.66 304 LYS A N 1
ATOM 2384 C CA . LYS A 1 304 ? 32.342 -8.419 50.572 1.00 41.66 304 LYS A CA 1
ATOM 2385 C C . LYS A 1 304 ? 33.317 -9.199 49.675 1.00 41.66 304 LYS A C 1
ATOM 2387 O O . LYS A 1 304 ? 34.241 -9.836 50.180 1.00 41.66 304 LYS A O 1
ATOM 2392 N N . HIS A 1 305 ? 33.172 -9.082 48.356 1.00 46.69 305 HIS A N 1
ATOM 2393 C CA . HIS A 1 305 ? 34.180 -9.553 47.404 1.00 46.69 305 HIS A CA 1
ATOM 2394 C C . HIS A 1 305 ? 35.386 -8.600 47.342 1.00 46.69 305 HIS A C 1
ATOM 2396 O O . HIS A 1 305 ? 35.253 -7.376 47.268 1.00 46.69 305 HIS A O 1
ATOM 2402 N N . LYS A 1 306 ? 36.588 -9.187 47.397 1.00 47.62 306 LYS A N 1
ATOM 2403 C CA . LYS A 1 306 ? 37.889 -8.511 47.307 1.00 47.62 306 LYS A CA 1
ATOM 2404 C C . LYS A 1 306 ? 38.088 -7.875 45.924 1.00 47.62 306 LYS A C 1
ATOM 2406 O O . LYS A 1 306 ? 37.905 -8.518 44.897 1.00 47.62 306 LYS A O 1
ATOM 2411 N N . LYS A 1 307 ? 38.535 -6.615 45.927 1.00 40.16 307 LYS A N 1
ATOM 2412 C CA . LYS A 1 307 ? 38.959 -5.840 44.751 1.00 40.16 307 LYS A CA 1
ATOM 2413 C C . LYS A 1 307 ? 40.194 -6.471 44.093 1.00 40.16 307 LYS A C 1
ATOM 2415 O O . LYS A 1 307 ? 41.261 -6.492 44.705 1.00 40.16 307 LYS A O 1
ATOM 2420 N N . HIS A 1 308 ? 40.082 -6.875 42.829 1.00 45.59 308 HIS A N 1
ATOM 2421 C CA . HIS A 1 308 ? 41.241 -7.084 41.961 1.00 45.59 308 HIS A CA 1
ATOM 2422 C C . HIS A 1 308 ? 41.695 -5.745 41.359 1.00 45.59 308 HIS A C 1
ATOM 2424 O O . HIS A 1 308 ? 40.913 -5.010 40.758 1.00 45.59 308 HIS A O 1
ATOM 2430 N N . LYS A 1 309 ? 42.976 -5.411 41.560 1.00 45.12 309 LYS A N 1
ATOM 2431 C CA . LYS A 1 309 ? 43.658 -4.262 40.949 1.00 45.12 309 LYS A CA 1
ATOM 2432 C C . LYS A 1 309 ? 43.972 -4.585 39.484 1.00 45.12 309 LYS A C 1
ATOM 2434 O O . LYS A 1 309 ? 44.791 -5.465 39.238 1.00 45.12 309 LYS A O 1
ATOM 2439 N N . HIS A 1 310 ? 43.417 -3.829 38.537 1.00 47.38 310 HIS A N 1
ATOM 2440 C CA . HIS A 1 310 ? 43.926 -3.780 37.163 1.00 47.38 310 HIS A CA 1
ATOM 2441 C C . HIS A 1 310 ? 44.724 -2.496 36.908 1.00 47.38 310 HIS A C 1
ATOM 2443 O O . HIS A 1 310 ? 44.382 -1.406 37.370 1.00 47.38 310 HIS A O 1
ATOM 2449 N N . LYS A 1 311 ? 45.856 -2.684 36.220 1.00 45.91 311 LYS A N 1
ATOM 2450 C CA . LYS A 1 311 ? 46.875 -1.690 35.870 1.00 45.91 311 LYS A CA 1
ATOM 2451 C C . LYS A 1 311 ? 46.339 -0.621 34.911 1.00 45.91 311 LYS A C 1
ATOM 2453 O O . LYS A 1 311 ? 45.585 -0.905 33.989 1.00 45.91 311 LYS A O 1
ATOM 2458 N N . LYS A 1 312 ? 46.830 0.600 35.134 1.00 39.19 312 LYS A N 1
ATOM 2459 C CA . LYS A 1 312 ? 46.637 1.820 34.341 1.00 39.19 312 LYS A CA 1
ATOM 2460 C C . LYS A 1 312 ? 47.106 1.654 32.887 1.00 39.19 312 LYS A C 1
ATOM 2462 O O . LYS A 1 312 ? 48.260 1.300 32.671 1.00 39.19 312 LYS A O 1
ATOM 2467 N N . HIS A 1 313 ? 46.285 2.101 31.938 1.00 43.00 313 HIS A N 1
ATOM 2468 C CA . HIS A 1 313 ? 46.748 2.707 30.685 1.00 43.00 313 HIS A CA 1
ATOM 2469 C C . HIS A 1 313 ? 46.111 4.092 30.500 1.00 43.00 313 HIS A C 1
ATOM 2471 O O . HIS A 1 313 ? 45.116 4.442 31.128 1.00 43.00 313 HIS A O 1
ATOM 2477 N N . LYS A 1 314 ? 46.818 4.931 29.748 1.00 41.91 314 LYS A N 1
ATOM 2478 C CA . LYS A 1 314 ? 46.912 6.388 29.879 1.00 41.91 314 LYS A CA 1
ATOM 2479 C C . LYS A 1 314 ? 46.091 7.084 28.778 1.00 41.91 314 LYS A C 1
ATOM 2481 O O . LYS A 1 314 ? 46.300 6.780 27.614 1.00 41.91 314 LYS A O 1
ATOM 2486 N N . LYS A 1 315 ? 45.304 8.093 29.184 1.00 37.94 315 LYS A N 1
ATOM 2487 C CA . LYS A 1 315 ? 44.863 9.315 28.463 1.00 37.94 315 LYS A CA 1
ATOM 2488 C C . LYS A 1 315 ? 44.078 9.197 27.137 1.00 37.94 315 LYS A C 1
ATOM 2490 O O . LYS A 1 315 ? 44.663 8.911 26.100 1.00 37.94 315 LYS A O 1
ATOM 2495 N N . LYS A 1 316 ? 42.893 9.825 27.121 1.00 36.16 316 LYS A N 1
ATOM 2496 C CA . LYS A 1 316 ? 42.649 11.059 26.341 1.00 36.16 316 LYS A CA 1
ATOM 2497 C C . LYS A 1 316 ? 41.514 11.884 26.968 1.00 36.16 316 LYS A C 1
ATOM 2499 O O . LYS A 1 316 ? 40.650 11.326 27.624 1.00 36.16 316 LYS A O 1
ATOM 2504 N N . LYS A 1 317 ? 41.643 13.210 26.853 1.00 34.56 317 LYS A N 1
ATOM 2505 C CA . LYS A 1 317 ? 40.835 14.258 27.497 1.00 34.56 317 LYS A CA 1
ATOM 2506 C C . LYS A 1 317 ? 39.407 14.291 26.946 1.00 34.56 317 LYS A C 1
ATOM 2508 O O . LYS A 1 317 ? 39.240 14.310 25.730 1.00 34.56 317 LYS A O 1
ATOM 2513 N N . GLU A 1 318 ? 38.451 14.397 27.855 1.00 30.31 318 GLU A N 1
ATOM 2514 C CA . GLU A 1 318 ? 37.055 14.767 27.628 1.00 30.31 318 GLU A CA 1
ATOM 2515 C C . GLU A 1 318 ? 36.906 16.260 27.980 1.00 30.31 318 GLU A C 1
ATOM 2517 O O . GLU A 1 318 ? 37.587 16.756 28.885 1.00 30.31 318 GLU A O 1
ATOM 2522 N N . VAL A 1 319 ? 36.116 16.990 27.194 1.00 32.22 319 VAL A N 1
ATOM 2523 C CA . VAL A 1 319 ? 35.767 18.399 27.412 1.00 32.22 319 VAL A CA 1
ATOM 2524 C C . VAL A 1 319 ? 34.287 18.416 27.757 1.00 32.22 319 VAL A C 1
ATOM 2526 O O . VAL A 1 319 ? 33.458 18.121 26.900 1.00 32.22 319 VAL A O 1
ATOM 2529 N N . ASP A 1 320 ? 33.985 18.748 29.007 1.00 29.14 320 ASP A N 1
ATOM 2530 C CA . ASP A 1 320 ? 32.633 18.990 29.495 1.00 29.14 320 ASP A CA 1
ATOM 2531 C C . ASP A 1 320 ? 32.128 20.347 28.995 1.00 29.14 320 ASP A C 1
ATOM 2533 O O . ASP A 1 320 ? 32.735 21.386 29.260 1.00 29.14 320 ASP A O 1
ATOM 2537 N N . VAL A 1 321 ? 30.978 20.346 28.320 1.00 28.95 321 VAL A N 1
ATOM 2538 C CA . VAL A 1 321 ? 30.093 21.514 28.230 1.00 28.95 321 VAL A CA 1
ATOM 2539 C C . VAL A 1 321 ? 28.681 21.023 28.526 1.00 28.95 321 VAL A C 1
ATOM 2541 O O . VAL A 1 321 ? 27.946 20.590 27.644 1.00 28.95 321 VAL A O 1
ATOM 2544 N N . VAL A 1 322 ? 28.323 21.065 29.807 1.00 25.61 322 VAL A N 1
ATOM 2545 C CA . VAL A 1 322 ? 26.950 20.915 30.289 1.00 25.61 322 VAL A CA 1
ATOM 2546 C C . VAL A 1 322 ? 26.407 22.322 30.521 1.00 25.61 322 VAL A C 1
ATOM 2548 O O . VAL A 1 322 ? 26.821 23.001 31.457 1.00 25.61 322 VAL A O 1
ATOM 2551 N N . SER A 1 323 ? 25.481 22.772 29.674 1.00 30.88 323 SER A N 1
ATOM 2552 C CA . SER A 1 323 ? 24.634 23.930 29.964 1.00 30.88 323 SER A CA 1
ATOM 2553 C C . SER A 1 323 ? 23.266 23.435 30.424 1.00 30.88 323 SER A C 1
ATOM 2555 O O . SER A 1 323 ? 22.475 22.923 29.633 1.00 30.88 323 SER A O 1
ATOM 2557 N N . VAL A 1 324 ? 23.013 23.581 31.722 1.00 29.17 324 VAL A N 1
ATOM 2558 C CA . VAL A 1 324 ? 21.709 23.396 32.362 1.00 29.17 324 VAL A CA 1
ATOM 2559 C C . VAL A 1 324 ? 20.800 24.548 31.927 1.00 29.17 324 VAL A C 1
ATOM 2561 O O . VAL A 1 324 ? 21.126 25.711 32.159 1.00 29.17 324 VAL A O 1
ATOM 2564 N N . ILE A 1 325 ? 19.676 24.234 31.280 1.00 32.19 325 ILE A N 1
ATOM 2565 C CA . ILE A 1 325 ? 18.628 25.209 30.954 1.00 32.19 325 ILE A CA 1
ATOM 2566 C C . ILE A 1 325 ? 17.605 25.208 32.093 1.00 32.19 325 ILE A C 1
ATOM 2568 O O . ILE A 1 325 ? 17.031 24.175 32.429 1.00 32.19 325 ILE A O 1
ATOM 2572 N N . ASP A 1 326 ? 17.413 26.387 32.680 1.00 34.19 326 ASP A N 1
ATOM 2573 C CA . ASP A 1 326 ? 16.466 26.710 33.747 1.00 34.19 326 ASP A CA 1
ATOM 2574 C C . ASP A 1 326 ? 15.011 26.733 33.214 1.00 34.19 326 ASP A C 1
ATOM 2576 O O . ASP A 1 326 ? 14.691 27.572 32.363 1.00 34.19 326 ASP A O 1
ATOM 2580 N N . PRO A 1 327 ? 14.108 25.852 33.693 1.00 33.25 327 PRO A N 1
ATOM 2581 C CA . PRO A 1 327 ? 12.715 25.790 33.237 1.00 33.25 327 PRO A CA 1
ATOM 2582 C C . PRO A 1 327 ? 11.832 26.971 33.677 1.00 33.25 327 PRO A C 1
ATOM 2584 O O . PRO A 1 327 ? 10.679 27.050 33.260 1.00 33.25 327 PRO A O 1
ATOM 2587 N N . SER A 1 328 ? 12.326 27.904 34.498 1.00 30.73 328 SER A N 1
ATOM 2588 C CA . SER A 1 328 ? 11.510 28.988 35.072 1.00 30.73 328 SER A CA 1
ATOM 2589 C C . SER A 1 328 ? 11.333 30.228 34.175 1.00 30.73 328 SER A C 1
ATOM 2591 O O . SER A 1 328 ? 10.696 31.201 34.583 1.00 30.73 328 SER A O 1
ATOM 2593 N N . LYS A 1 329 ? 11.852 30.218 32.935 1.00 34.38 329 LYS A N 1
ATOM 2594 C CA . LYS A 1 329 ? 11.863 31.398 32.039 1.00 34.38 329 LYS A CA 1
ATOM 2595 C C . LYS A 1 329 ? 11.003 31.320 30.772 1.00 34.38 329 LYS A C 1
ATOM 2597 O O . LYS A 1 329 ? 11.048 32.251 29.969 1.00 34.38 329 LYS A O 1
ATOM 2602 N N . ILE A 1 330 ? 10.162 30.302 30.594 1.00 34.62 330 ILE A N 1
ATOM 2603 C CA . ILE A 1 330 ? 9.225 30.271 29.456 1.00 34.62 330 ILE A CA 1
ATOM 2604 C C . ILE A 1 330 ? 7.947 31.030 29.836 1.00 34.62 330 ILE A C 1
ATOM 2606 O O . ILE A 1 330 ? 6.995 30.471 30.374 1.00 34.62 330 ILE A O 1
ATOM 2610 N N . LYS A 1 331 ? 7.943 32.342 29.577 1.00 29.30 331 LYS A N 1
ATOM 2611 C CA . LYS A 1 331 ? 6.735 33.171 29.647 1.00 29.30 331 LYS A CA 1
ATOM 2612 C C . LYS A 1 331 ? 5.831 32.855 28.457 1.00 29.30 331 LYS A C 1
ATOM 2614 O O . LYS A 1 331 ? 6.252 32.957 27.308 1.00 29.30 331 LYS A O 1
ATOM 2619 N N . SER A 1 332 ? 4.577 32.519 28.751 1.00 29.19 332 SER A N 1
ATOM 2620 C CA . SER A 1 332 ? 3.499 32.458 27.771 1.00 29.19 332 SER A CA 1
ATOM 2621 C C . SER A 1 332 ? 3.282 33.833 27.148 1.00 29.19 332 SER A C 1
ATOM 2623 O O . SER A 1 332 ? 3.138 34.829 27.859 1.00 29.19 332 SER A O 1
ATOM 2625 N N . THR A 1 333 ? 3.165 33.890 25.830 1.00 26.09 333 THR A N 1
ATOM 2626 C CA . THR A 1 333 ? 2.490 35.001 25.164 1.00 26.09 333 THR A CA 1
ATOM 2627 C C . THR A 1 333 ? 1.482 34.392 24.207 1.00 26.09 333 THR A C 1
ATOM 2629 O O . THR A 1 333 ? 1.821 33.937 23.119 1.00 26.09 333 THR A O 1
ATOM 2632 N N . MET A 1 334 ? 0.236 34.315 24.677 1.00 22.58 334 MET A N 1
ATOM 2633 C CA . MET A 1 334 ? -0.926 34.193 23.811 1.00 22.58 334 MET A CA 1
ATOM 2634 C C . MET A 1 334 ? -1.021 35.473 22.984 1.00 22.58 334 MET A C 1
ATOM 2636 O O . MET A 1 334 ? -1.144 36.558 23.547 1.00 22.58 334 MET A O 1
ATOM 2640 N N . VAL A 1 335 ? -1.006 35.335 21.664 1.00 24.48 335 VAL A N 1
ATOM 2641 C CA . VAL A 1 335 ? -1.603 36.319 20.763 1.00 24.48 335 VAL A CA 1
ATOM 2642 C C . VAL A 1 335 ? -2.483 35.546 19.797 1.00 24.48 335 VAL A C 1
ATOM 2644 O O . VAL A 1 335 ? -2.015 34.747 18.991 1.00 24.48 335 VAL A O 1
ATOM 2647 N N . SER A 1 336 ? -3.783 35.768 19.941 1.00 24.22 336 SER A N 1
ATOM 2648 C CA . SER A 1 336 ? -4.797 35.456 18.950 1.00 24.22 336 SER A CA 1
ATOM 2649 C C . SER A 1 336 ? -4.647 36.400 17.760 1.00 24.22 336 SER A C 1
ATOM 2651 O O . SER A 1 336 ? -4.695 37.617 17.938 1.00 24.22 336 SER A O 1
ATOM 2653 N N . SER A 1 337 ? -4.581 35.863 16.550 1.00 24.28 337 SER A N 1
ATOM 2654 C CA . SER A 1 337 ? -5.068 36.581 15.377 1.00 24.28 337 SER A CA 1
ATOM 2655 C C . SER A 1 337 ? -5.592 35.595 14.342 1.00 24.28 337 SER A C 1
ATOM 2657 O O . SER A 1 337 ? -4.892 34.745 13.800 1.00 24.28 337 SER A O 1
ATOM 2659 N N . SER A 1 338 ? -6.891 35.717 14.109 1.00 24.12 338 SER A N 1
ATOM 2660 C CA . SER A 1 338 ? -7.589 35.239 12.933 1.00 24.12 338 SER A CA 1
ATOM 2661 C C . SER A 1 338 ? -7.009 35.892 11.683 1.00 24.12 338 SER A C 1
ATOM 2663 O O . SER A 1 338 ? -7.008 37.121 11.585 1.00 24.12 338 SER A O 1
ATOM 2665 N N . THR A 1 339 ? -6.613 35.106 10.688 1.00 24.48 339 THR A N 1
ATOM 2666 C CA . THR A 1 339 ? -6.799 35.498 9.287 1.00 24.48 339 THR A CA 1
ATOM 2667 C C . THR A 1 339 ? -6.841 34.259 8.409 1.00 24.48 339 THR A C 1
ATOM 2669 O O . THR A 1 339 ? -6.014 33.358 8.507 1.00 24.48 339 THR A O 1
ATOM 2672 N N . SER A 1 340 ? -7.884 34.226 7.594 1.00 23.92 340 SER A N 1
ATOM 2673 C CA . SER A 1 340 ? -8.146 33.294 6.513 1.00 23.92 340 SER A CA 1
ATOM 2674 C C . SER A 1 340 ? -7.093 33.359 5.404 1.00 23.92 340 SER A C 1
ATOM 2676 O O . SER A 1 340 ? -6.407 34.369 5.263 1.00 23.92 340 SER A O 1
ATOM 2678 N N . VAL A 1 341 ? -7.163 32.346 4.534 1.00 24.83 341 VAL A N 1
ATOM 2679 C CA . VAL A 1 341 ? -6.692 32.257 3.137 1.00 24.83 341 VAL A CA 1
ATOM 2680 C C . VAL A 1 341 ? -5.532 31.280 2.933 1.00 24.83 341 VAL A C 1
ATOM 2682 O O . VAL A 1 341 ? -4.432 31.462 3.444 1.00 24.83 341 VAL A O 1
ATOM 2685 N N . GLY A 1 342 ? -5.800 30.281 2.083 1.00 22.89 342 GLY A N 1
ATOM 2686 C CA . GLY A 1 342 ? -4.778 29.603 1.288 1.00 22.89 342 GLY A CA 1
ATOM 2687 C C . GLY A 1 342 ? -4.638 28.102 1.514 1.00 22.89 342 GLY A C 1
ATOM 2688 O O . GLY A 1 342 ? -3.539 27.642 1.806 1.00 22.89 342 GLY A O 1
ATOM 2689 N N . ASN A 1 343 ? -5.715 27.328 1.345 1.00 25.52 343 ASN A N 1
ATOM 2690 C CA . ASN A 1 343 ? -5.584 25.891 1.104 1.00 25.52 343 ASN A CA 1
ATOM 2691 C C . ASN A 1 343 ? -4.848 25.685 -0.225 1.00 25.52 343 ASN A C 1
ATOM 2693 O O . ASN A 1 343 ? -5.410 25.911 -1.293 1.00 25.52 343 ASN A O 1
ATOM 2697 N N . ILE A 1 344 ? -3.594 25.260 -0.141 1.00 24.03 344 ILE A N 1
ATOM 2698 C CA . ILE A 1 344 ? -2.922 24.536 -1.214 1.00 24.03 344 ILE A CA 1
ATOM 2699 C C . ILE A 1 344 ? -2.857 23.093 -0.715 1.00 24.03 344 ILE A C 1
ATOM 2701 O O . ILE A 1 344 ? -2.003 22.743 0.105 1.00 24.03 344 ILE A O 1
ATOM 2705 N N . GLU A 1 345 ? -3.856 22.305 -1.114 1.00 28.88 345 GLU A N 1
ATOM 2706 C CA . GLU A 1 345 ? -3.815 20.845 -1.031 1.00 28.88 345 GLU A CA 1
ATOM 2707 C C . GLU A 1 345 ? -2.811 20.345 -2.086 1.00 28.88 345 GLU A C 1
ATOM 2709 O O . GLU A 1 345 ? -2.815 20.812 -3.226 1.00 28.88 345 GLU A O 1
ATOM 2714 N N . VAL A 1 346 ? -1.932 19.431 -1.671 1.00 35.97 346 VAL A N 1
ATOM 2715 C CA . VAL A 1 346 ? -1.137 18.540 -2.530 1.00 35.97 346 VAL A CA 1
ATOM 2716 C C . VAL A 1 346 ? -1.601 17.128 -2.189 1.00 35.97 346 VAL A C 1
ATOM 2718 O O . VAL A 1 346 ? -1.605 16.824 -0.972 1.00 35.97 346 VAL A O 1
#

InterPro domains:
  IPR007000 Phospholipase B-like [PF04916] (1-257)
  IPR007000 Phospholipase B-like [PTHR12370] (1-256)

pLDDT: mean 70.25, std 25.01, range [22.58, 98.06]